Protein AF-0000000074541868 (afdb_homodimer)

Nearest PDB structures (foldseek):
  2xt2-assembly1_B  TM=9.060E-01  e=1.546E-14  Xanthomonas albilineans
  2xty-assembly1_A  TM=6.630E-01  e=5.929E-11  Klebsiella pneumoniae
  2xtx-assembly1_B  TM=6.542E-01  e=9.405E-11  Klebsiella pneumoniae
  5dqa-assembly3_C-2  TM=5.686E-01  e=1.423E-09  synthetic construct
  5di5-assembly1_A-2  TM=4.073E-01  e=4.625E-09  synthetic construct

Organism: Cytophaga hutchinsonii (strain ATCC 33406 / DSM 1761 / CIP 103989 / NBRC 15051 / NCIMB 9469 / D465) (NCBI:txid269798)

Solvent-accessible surface area (backbone atoms only — not comparable to full-atom values): 16444 Å² total; per-residue (Å²): 128,83,74,78,64,50,76,44,71,48,80,39,54,62,35,69,52,74,72,42,78,44,65,36,31,33,36,42,59,21,32,28,37,49,12,36,41,41,48,20,33,36,34,49,25,36,36,35,50,21,32,37,28,51,24,41,32,51,54,11,33,41,29,54,26,37,36,35,46,26,39,30,36,48,25,47,53,49,53,30,41,69,77,63,30,23,44,37,39,31,52,25,35,32,35,44,15,29,37,39,62,33,66,34,49,72,14,36,41,33,46,26,40,30,35,43,19,32,32,34,48,12,36,37,48,54,29,44,56,37,46,27,37,24,37,72,28,39,58,41,57,18,34,33,28,52,26,51,45,61,60,38,37,63,55,57,44,49,60,89,44,30,42,44,43,51,14,30,37,36,56,90,52,48,63,38,49,42,61,89,49,49,51,40,74,90,127,84,74,78,64,49,76,44,71,48,81,39,53,63,36,71,53,74,69,41,80,44,63,36,31,32,37,41,59,22,33,28,37,48,11,36,41,42,48,21,34,36,35,50,25,35,37,35,49,23,31,37,29,49,24,41,31,49,54,12,33,41,28,54,27,36,36,35,47,26,40,30,35,48,25,48,52,48,52,29,41,68,79,63,30,23,44,38,38,30,52,25,36,32,35,44,16,30,37,40,61,32,64,34,49,72,16,34,38,34,46,26,40,28,35,41,20,31,33,34,47,13,36,37,48,54,29,44,57,38,45,26,38,25,40,71,29,40,59,39,56,18,34,34,28,52,27,50,43,62,58,39,38,62,54,56,43,49,61,89,45,31,42,42,43,50,15,30,36,36,54,90,51,48,62,38,48,44,62,88,48,49,52,40,74,89

pLDDT: mean 96.72, std 7.36, range [37.44, 98.94]

InterPro domains:
  IPR001646 Pentapeptide repeat [PF13599] (41-80)
  IPR001646 Pentapeptide repeat [PF13599] (91-152)
  IPR052949 Peptide antibiotic immunity-related [PTHR42999] (12-184)

Sequence (372 aa):
MKTKLTSVTKDYSGLRLEEAEYENMLFLNCDFTNARLNGVDLIDCTFEQCNLSNATLDAASLKNCTFIECKMLGLSFSQTRDFGFEIHVTHSNLSFASFDKKKLYKSTFTECNMEGVNFTQADLSKSKLQACNLLDALFSDTNLSGVDFRTNTNFLIHPEANTIKKARFQSQDLHRLLMGYNIIVDMKTKLTSVTKDYSGLRLEEAEYENMLFLNCDFTNARLNGVDLIDCTFEQCNLSNATLDAASLKNCTFIECKMLGLSFSQTRDFGFEIHVTHSNLSFASFDKKKLYKSTFTECNMEGVNFTQADLSKSKLQACNLLDALFSDTNLSGVDFRTNTNFLIHPEANTIKKARFQSQDLHRLLMGYNIIVD

Radius of gyration: 31.18 Å; Cα contacts (8 Å, |Δi|>4): 1219; chains: 2; bounding box: 29×101×64 Å

Structure (mmCIF, N/CA/C/O backbone):
data_AF-0000000074541868-model_v1
#
loop_
_entity.id
_entity.type
_entity.pdbx_description
1 polymer 'Pentapeptide repeat-containing protein'
#
loop_
_atom_site.group_PDB
_atom_site.id
_atom_site.type_symbol
_atom_site.label_atom_id
_atom_site.label_alt_id
_atom_site.label_comp_id
_atom_site.label_asym_id
_atom_site.label_entity_id
_atom_site.label_seq_id
_atom_site.pdbx_PDB_ins_code
_atom_site.Cartn_x
_atom_site.Cartn_y
_atom_site.Cartn_z
_atom_site.occupancy
_atom_site.B_iso_or_equiv
_atom_site.auth_seq_id
_atom_site.auth_comp_id
_atom_site.auth_asym_id
_atom_site.auth_atom_id
_atom_site.pdbx_PDB_model_num
ATOM 1 N N . MET A 1 1 ? 7.949 -50.031 -1.756 1 37.44 1 MET A N 1
ATOM 2 C CA . MET A 1 1 ? 7.879 -50.75 -3.033 1 37.44 1 MET A CA 1
ATOM 3 C C . MET A 1 1 ? 7.953 -49.75 -4.199 1 37.44 1 MET A C 1
ATOM 5 O O . MET A 1 1 ? 7.184 -48.781 -4.254 1 37.44 1 MET A O 1
ATOM 9 N N . LYS A 1 2 ? 9.07 -49.531 -4.715 1 45.62 2 LYS A N 1
ATOM 10 C CA . LYS A 1 2 ? 9.461 -48.562 -5.727 1 45.62 2 LYS A CA 1
ATOM 11 C C . LYS A 1 2 ? 8.508 -48.594 -6.918 1 45.62 2 LYS A C 1
ATOM 13 O O . LYS A 1 2 ? 8.406 -49.594 -7.609 1 45.62 2 LYS A O 1
ATOM 18 N N . THR A 1 3 ? 7.18 -48.125 -6.832 1 54.47 3 THR A N 1
ATOM 19 C CA . THR A 1 3 ? 6.18 -48.281 -7.875 1 54.47 3 THR A CA 1
ATOM 20 C C . THR A 1 3 ? 6.797 -48.094 -9.258 1 54.47 3 THR A C 1
ATOM 22 O O . THR A 1 3 ? 7.574 -47.156 -9.461 1 54.47 3 THR A O 1
ATOM 25 N N . LYS A 1 4 ? 6.906 -49.188 -10.023 1 61.84 4 LYS A N 1
ATOM 26 C CA . LYS A 1 4 ? 7.512 -49.281 -11.352 1 61.84 4 LYS A CA 1
ATOM 27 C C . LYS A 1 4 ? 7.055 -48.094 -12.234 1 61.84 4 LYS A C 1
ATOM 29 O O . LYS A 1 4 ? 5.859 -47.938 -12.461 1 61.84 4 LYS A O 1
ATOM 34 N N . LEU A 1 5 ? 7.82 -46.969 -12.305 1 75.38 5 LEU A N 1
ATOM 35 C CA . LEU A 1 5 ? 7.613 -45.812 -13.18 1 75.38 5 LEU A CA 1
ATOM 36 C C . LEU A 1 5 ? 7.773 -46.219 -14.641 1 75.38 5 LEU A C 1
ATOM 38 O O . LEU A 1 5 ? 8.758 -46.844 -15.016 1 75.38 5 LEU A O 1
ATOM 42 N N . THR A 1 6 ? 6.648 -46.406 -15.414 1 89.56 6 THR A N 1
ATOM 43 C CA . THR A 1 6 ? 6.703 -46.594 -16.859 1 89.56 6 THR A CA 1
ATOM 44 C C . THR A 1 6 ? 7.09 -45.281 -17.547 1 89.56 6 THR A C 1
ATOM 46 O O . THR A 1 6 ? 6.484 -44.25 -17.312 1 89.56 6 THR A O 1
ATOM 49 N N . SER A 1 7 ? 8.258 -45.375 -18.344 1 93.62 7 SER A N 1
ATOM 50 C CA . SER A 1 7 ? 8.727 -44.219 -19.078 1 93.62 7 SER A CA 1
ATOM 51 C C . SER A 1 7 ? 8.258 -44.219 -20.531 1 93.62 7 SER A C 1
ATOM 53 O O . SER A 1 7 ? 8.211 -45.281 -21.156 1 93.62 7 SER A O 1
ATOM 55 N N . VAL A 1 8 ? 7.816 -43.094 -20.984 1 94.5 8 VAL A N 1
ATOM 56 C CA . VAL A 1 8 ? 7.348 -42.938 -22.359 1 94.5 8 VAL A CA 1
ATOM 57 C C . VAL A 1 8 ? 8.07 -41.781 -23.031 1 94.5 8 VAL A C 1
ATOM 59 O O . VAL A 1 8 ? 8.242 -40.719 -22.438 1 94.5 8 VAL A O 1
ATOM 62 N N . THR A 1 9 ? 8.672 -41.938 -24.188 1 95.94 9 THR A N 1
ATOM 63 C CA . THR A 1 9 ? 9.172 -40.906 -25.078 1 95.94 9 THR A CA 1
ATOM 64 C C . THR A 1 9 ? 8.453 -40.969 -26.422 1 95.94 9 THR A C 1
ATOM 66 O O . THR A 1 9 ? 8.617 -41.938 -27.188 1 95.94 9 THR A O 1
ATOM 69 N N . LYS A 1 10 ? 7.629 -40.031 -26.562 1 95.5 10 LYS A N 1
ATOM 70 C CA . LYS A 1 10 ? 6.789 -40.062 -27.766 1 95.5 10 LYS A CA 1
ATOM 71 C C . LYS A 1 10 ? 6.336 -38.656 -28.172 1 95.5 10 LYS A C 1
ATOM 73 O O . LYS A 1 10 ? 6.305 -37.75 -27.344 1 95.5 10 LYS A O 1
ATOM 78 N N . ASP A 1 11 ? 6.07 -38.469 -29.516 1 97.75 11 ASP A N 1
ATOM 79 C CA . ASP A 1 11 ? 5.453 -37.25 -30.031 1 97.75 11 ASP A CA 1
ATOM 80 C C . ASP A 1 11 ? 3.93 -37.375 -30.031 1 97.75 11 ASP A C 1
ATOM 82 O O . ASP A 1 11 ? 3.355 -38.125 -30.828 1 97.75 11 ASP A O 1
ATOM 86 N N . TYR A 1 12 ? 3.318 -36.594 -29.188 1 97.31 12 TYR A N 1
ATOM 87 C CA . TYR A 1 12 ? 1.862 -36.562 -29.094 1 97.31 12 TYR A CA 1
ATOM 88 C C . TYR A 1 12 ? 1.282 -35.312 -29.734 1 97.31 12 TYR A C 1
ATOM 90 O O . TYR A 1 12 ? 0.095 -35.031 -29.578 1 97.31 12 TYR A O 1
ATOM 98 N N . SER A 1 13 ? 2.102 -34.562 -30.438 1 97.5 13 SER A N 1
ATOM 99 C CA . SER A 1 13 ? 1.692 -33.281 -30.953 1 97.5 13 SER A CA 1
ATOM 100 C C . SER A 1 13 ? 0.443 -33.375 -31.812 1 97.5 13 SER A C 1
ATOM 102 O O . SER A 1 13 ? 0.389 -34.219 -32.719 1 97.5 13 SER A O 1
ATOM 104 N N . GLY A 1 14 ? -0.513 -32.656 -31.406 1 97.12 14 GLY A N 1
ATOM 105 C CA . GLY A 1 14 ? -1.737 -32.562 -32.188 1 97.12 14 GLY A CA 1
ATOM 106 C C . GLY A 1 14 ? -2.643 -33.781 -32 1 97.12 14 GLY A C 1
ATOM 107 O O . GLY A 1 14 ? -3.736 -33.844 -32.562 1 97.12 14 GLY A O 1
ATOM 108 N N . LEU A 1 15 ? -2.271 -34.719 -31.156 1 97.25 15 LEU A N 1
ATOM 109 C CA . LEU A 1 15 ? -3.043 -35.938 -30.969 1 97.25 15 LEU A CA 1
ATOM 110 C C . LEU A 1 15 ? -3.998 -35.812 -29.781 1 97.25 15 LEU A C 1
ATOM 112 O O . LEU A 1 15 ? -3.857 -34.906 -28.969 1 97.25 15 LEU A O 1
ATOM 116 N N . ARG A 1 16 ? -4.945 -36.656 -29.828 1 97.19 16 ARG A N 1
ATOM 117 C CA . ARG A 1 16 ? -5.816 -36.812 -28.656 1 97.19 16 ARG A CA 1
ATOM 118 C C . ARG A 1 16 ? -5.418 -38.031 -27.844 1 97.19 16 ARG A C 1
ATOM 120 O O . ARG A 1 16 ? -5.383 -39.156 -28.344 1 97.19 16 ARG A O 1
ATOM 127 N N . LEU A 1 17 ? -5.082 -37.75 -26.641 1 95.81 17 LEU A N 1
ATOM 128 C CA . LEU A 1 17 ? -4.789 -38.875 -25.766 1 95.81 17 LEU A CA 1
ATOM 129 C C . LEU A 1 17 ? -6.074 -39.594 -25.344 1 95.81 17 LEU A C 1
ATOM 131 O O . LEU A 1 17 ? -7.098 -38.938 -25.109 1 95.81 17 LEU A O 1
ATOM 135 N N . GLU A 1 18 ? -5.98 -40.844 -25.25 1 94.38 18 GLU A N 1
ATOM 136 C CA . GLU A 1 18 ? -7.125 -41.625 -24.766 1 94.38 18 GLU A CA 1
ATOM 137 C C . GLU A 1 18 ? -7.523 -41.188 -23.359 1 94.38 18 GLU A C 1
ATOM 139 O O . GLU A 1 18 ? -6.66 -41 -22.5 1 94.38 18 GLU A O 1
ATOM 144 N N . GLU A 1 19 ? -8.891 -40.938 -23.25 1 96.25 19 GLU A N 1
ATOM 145 C CA . GLU A 1 19 ? -9.391 -40.656 -21.906 1 96.25 19 GLU A CA 1
ATOM 146 C C . GLU A 1 19 ? -9.227 -41.875 -20.984 1 96.25 19 GLU A C 1
ATOM 148 O O . GLU A 1 19 ? -10.031 -42.812 -21.031 1 96.25 19 GLU A O 1
ATOM 153 N N . ALA A 1 20 ? -8.211 -41.844 -20.312 1 95.88 20 ALA A N 1
ATOM 154 C CA . ALA A 1 20 ? -7.859 -42.938 -19.406 1 95.88 20 ALA A CA 1
ATOM 155 C C . ALA A 1 20 ? -7.055 -42.406 -18.203 1 95.88 20 ALA A C 1
ATOM 157 O O . ALA A 1 20 ? -6.809 -41.219 -18.094 1 95.88 20 ALA A O 1
ATOM 158 N N . GLU A 1 21 ? -6.883 -43.312 -17.297 1 97.31 21 GLU A N 1
ATOM 159 C CA . GLU A 1 21 ? -6.008 -43 -16.172 1 97.31 21 GLU A CA 1
ATOM 160 C C . GLU A 1 21 ? -4.551 -43.312 -16.5 1 97.31 21 GLU A C 1
ATOM 162 O O . GLU A 1 21 ? -4.246 -44.406 -17 1 97.31 21 GLU A O 1
ATOM 167 N N . TYR A 1 22 ? -3.754 -42.406 -16.328 1 95.81 22 TYR A N 1
ATOM 168 C CA . TYR A 1 22 ? -2.307 -42.562 -16.406 1 95.81 22 TYR A CA 1
ATOM 169 C C . TYR A 1 22 ? -1.664 -42.375 -15.039 1 95.81 22 TYR A C 1
ATOM 171 O O . TYR A 1 22 ? -1.737 -41.281 -14.461 1 95.81 22 TYR A O 1
ATOM 179 N N . GLU A 1 23 ? -1.149 -43.438 -14.531 1 96.81 23 GLU A N 1
ATOM 180 C CA . GLU A 1 23 ? -0.631 -43.406 -13.172 1 96.81 23 GLU A CA 1
ATOM 181 C C . GLU A 1 23 ? 0.827 -43.875 -13.125 1 96.81 23 GLU A C 1
ATOM 183 O O . GLU A 1 23 ? 1.2 -44.844 -13.773 1 96.81 23 GLU A O 1
ATOM 188 N N . ASN A 1 24 ? 1.624 -43.094 -12.414 1 97.12 24 ASN A N 1
ATOM 189 C CA . ASN A 1 24 ? 3.021 -43.438 -12.188 1 97.12 24 ASN A CA 1
ATOM 190 C C . ASN A 1 24 ? 3.783 -43.594 -13.508 1 97.12 24 ASN A C 1
ATOM 192 O O . ASN A 1 24 ? 4.473 -44.562 -13.727 1 97.12 24 ASN A O 1
ATOM 196 N N . MET A 1 25 ? 3.605 -42.594 -14.273 1 96.19 25 MET A N 1
ATOM 197 C CA . MET A 1 25 ? 4.277 -42.562 -15.57 1 96.19 25 MET A CA 1
ATOM 198 C C . MET A 1 25 ? 5.289 -41.438 -15.648 1 96.19 25 MET A C 1
ATOM 200 O O . MET A 1 25 ? 5.098 -40.375 -15.031 1 96.19 25 MET A O 1
ATOM 204 N N . LEU A 1 26 ? 6.348 -41.656 -16.328 1 98.19 26 LEU A N 1
ATOM 205 C CA . LEU A 1 26 ? 7.32 -40.656 -16.703 1 98.19 26 LEU A CA 1
ATOM 206 C C . LEU A 1 26 ? 7.246 -40.344 -18.203 1 98.19 26 LEU A C 1
ATOM 208 O O . LEU A 1 26 ? 7.547 -41.219 -19.031 1 98.19 26 LEU A O 1
ATOM 212 N N . PHE A 1 27 ? 6.789 -39.188 -18.547 1 98.19 27 PHE A N 1
ATOM 213 C CA . PHE A 1 27 ? 6.883 -38.688 -19.922 1 98.19 27 PHE A CA 1
ATOM 214 C C . PHE A 1 27 ? 8.18 -37.906 -20.125 1 98.19 27 PHE A C 1
ATOM 216 O O . PHE A 1 27 ? 8.375 -36.844 -19.547 1 98.19 27 PHE A O 1
ATOM 223 N N . LEU A 1 28 ? 9.078 -38.5 -20.891 1 98.25 28 LEU A N 1
ATOM 224 C CA . LEU A 1 28 ? 10.406 -37.906 -21.094 1 98.25 28 LEU A CA 1
ATOM 225 C C . LEU A 1 28 ? 10.578 -37.438 -22.547 1 98.25 28 LEU A C 1
ATOM 227 O O . LEU A 1 28 ? 10.453 -38.219 -23.469 1 98.25 28 LEU A O 1
ATOM 231 N N . ASN A 1 29 ? 10.828 -36.125 -22.672 1 98.31 29 ASN A N 1
ATOM 232 C CA . ASN A 1 29 ? 11.078 -35.562 -24 1 98.31 29 ASN A CA 1
ATOM 233 C C . ASN A 1 29 ? 9.898 -35.812 -24.938 1 98.31 29 ASN A C 1
ATOM 235 O O . ASN A 1 29 ? 10.086 -36.156 -26.109 1 98.31 29 ASN A O 1
ATOM 239 N N . CYS A 1 30 ? 8.742 -35.688 -24.359 1 98.5 30 CYS A N 1
ATOM 240 C CA . CYS A 1 30 ? 7.535 -35.844 -25.172 1 98.5 30 CYS A CA 1
ATOM 241 C C . CYS A 1 30 ? 7.055 -34.5 -25.688 1 98.5 30 CYS A C 1
ATOM 243 O O . CYS A 1 30 ? 7.23 -33.469 -25.016 1 98.5 30 CYS A O 1
ATOM 245 N N . ASP A 1 31 ? 6.512 -34.469 -26.859 1 98.69 31 ASP A N 1
ATOM 246 C CA . ASP A 1 31 ? 5.887 -33.281 -27.422 1 98.69 31 ASP A CA 1
ATOM 247 C C . ASP A 1 31 ? 4.363 -33.375 -27.359 1 98.69 31 ASP A C 1
ATOM 249 O O . ASP A 1 31 ? 3.76 -34.219 -28.031 1 98.69 31 ASP A O 1
ATOM 253 N N . PHE A 1 32 ? 3.766 -32.531 -26.562 1 98.5 32 PHE A N 1
ATOM 254 C CA . PHE A 1 32 ? 2.314 -32.469 -26.438 1 98.5 32 PHE A CA 1
ATOM 255 C C . PHE A 1 32 ? 1.77 -31.188 -27.047 1 98.5 32 PHE A C 1
ATOM 257 O O . PHE A 1 32 ? 0.673 -30.75 -26.703 1 98.5 32 PHE A O 1
ATOM 264 N N . THR A 1 33 ? 2.555 -30.516 -27.969 1 98.19 33 THR A N 1
ATOM 265 C CA . THR A 1 33 ? 2.104 -29.266 -28.562 1 98.19 33 THR A CA 1
ATOM 266 C C . THR A 1 33 ? 0.735 -29.438 -29.219 1 98.19 33 THR A C 1
ATOM 268 O O . THR A 1 33 ? 0.538 -30.344 -30.031 1 98.19 33 THR A O 1
ATOM 271 N N . ASN A 1 34 ? -0.251 -28.672 -28.797 1 98.12 34 ASN A N 1
ATOM 272 C CA . ASN A 1 34 ? -1.609 -28.672 -29.328 1 98.12 34 ASN A CA 1
ATOM 273 C C . ASN A 1 34 ? -2.283 -30.031 -29.141 1 98.12 34 ASN A C 1
ATOM 275 O O . ASN A 1 34 ? -3.215 -30.375 -29.875 1 98.12 34 ASN A O 1
ATOM 279 N N . ALA A 1 35 ? -1.753 -30.859 -28.234 1 98.38 35 ALA A N 1
ATOM 280 C CA . ALA A 1 35 ? -2.393 -32.125 -27.938 1 98.38 35 ALA A CA 1
ATOM 281 C C . ALA A 1 35 ? -3.672 -31.938 -27.125 1 98.38 35 ALA A C 1
ATOM 283 O O . ALA A 1 35 ? -3.859 -30.891 -26.5 1 98.38 35 ALA A O 1
ATOM 284 N N . ARG A 1 36 ? -4.57 -32.875 -27.219 1 98.44 36 ARG A N 1
ATOM 285 C CA . ARG A 1 36 ? -5.809 -32.875 -26.453 1 98.44 36 ARG A CA 1
ATOM 286 C C . ARG A 1 36 ? -5.758 -33.875 -25.312 1 98.44 36 ARG A C 1
ATOM 288 O O . ARG A 1 36 ? -5.883 -35.094 -25.531 1 98.44 36 ARG A O 1
ATOM 295 N N . LEU A 1 37 ? -5.602 -33.344 -24.141 1 98.19 37 LEU A N 1
ATOM 296 C CA . LEU A 1 37 ? -5.531 -34.156 -22.953 1 98.19 37 LEU A CA 1
ATOM 297 C C . LEU A 1 37 ? -6.824 -34.094 -22.141 1 98.19 37 LEU A C 1
ATOM 299 O O . LEU A 1 37 ? -6.828 -34.312 -20.938 1 98.19 37 LEU A O 1
ATOM 303 N N . ASN A 1 38 ? -7.902 -33.719 -22.844 1 97.69 38 ASN A N 1
ATOM 304 C CA . ASN A 1 38 ? -9.195 -33.531 -22.188 1 97.69 38 ASN A CA 1
ATOM 305 C C . ASN A 1 38 ? -9.68 -34.812 -21.531 1 97.69 38 ASN A C 1
ATOM 307 O O . ASN A 1 38 ? -9.633 -35.875 -22.141 1 97.69 38 ASN A O 1
ATOM 311 N N . GLY A 1 39 ? -10.016 -34.688 -20.266 1 97.56 39 GLY A N 1
ATOM 312 C CA . GLY A 1 39 ? -10.664 -35.812 -19.578 1 97.56 39 GLY A CA 1
ATOM 313 C C . GLY A 1 39 ? -9.68 -36.844 -19.078 1 97.56 39 GLY A C 1
ATOM 314 O O . GLY A 1 39 ? -10.086 -37.812 -18.453 1 97.56 39 GLY A O 1
ATOM 315 N N . VAL A 1 40 ? -8.43 -36.688 -19.297 1 97.88 40 VAL A N 1
ATOM 316 C CA . VAL A 1 40 ? -7.434 -37.656 -18.844 1 97.88 40 VAL A CA 1
ATOM 317 C C . VAL A 1 40 ? -7.207 -37.531 -17.344 1 97.88 40 VAL A C 1
ATOM 319 O O . VAL A 1 40 ? -7.312 -36.406 -16.797 1 97.88 40 VAL A O 1
ATOM 322 N N . ASP A 1 41 ? -6.941 -38.625 -16.703 1 98.5 41 ASP A N 1
ATOM 323 C CA . ASP A 1 41 ? -6.57 -38.625 -15.297 1 98.5 41 ASP A CA 1
ATOM 324 C C . ASP A 1 41 ? -5.078 -38.875 -15.117 1 98.5 41 ASP A C 1
ATOM 326 O O . ASP A 1 41 ? -4.613 -40 -15.344 1 98.5 41 ASP A O 1
ATOM 330 N N . LEU A 1 42 ? -4.43 -37.906 -14.703 1 98.19 42 LEU A N 1
ATOM 331 C CA . LEU A 1 42 ? -2.998 -38 -14.453 1 98.19 42 LEU A CA 1
ATOM 332 C C . LEU A 1 42 ? -2.713 -38.094 -12.953 1 98.19 42 LEU A C 1
ATOM 334 O O . LEU A 1 42 ? -3.008 -37.156 -12.211 1 98.19 42 LEU A O 1
ATOM 338 N N . ILE A 1 43 ? -2.172 -39.25 -12.5 1 98.12 43 ILE A N 1
ATOM 339 C CA . ILE A 1 43 ? -1.906 -39.438 -11.078 1 98.12 43 ILE A CA 1
ATOM 340 C C . ILE A 1 43 ? -0.442 -39.812 -10.883 1 98.12 43 ILE A C 1
ATOM 342 O O . ILE A 1 43 ? 0.029 -40.812 -11.445 1 98.12 43 ILE A O 1
ATOM 346 N N . ASP A 1 44 ? 0.317 -39 -10.133 1 98 44 ASP A N 1
ATOM 347 C CA . ASP A 1 44 ? 1.713 -39.281 -9.82 1 98 44 ASP A CA 1
ATOM 348 C C . ASP A 1 44 ? 2.547 -39.406 -11.094 1 98 44 ASP A C 1
ATOM 350 O O . ASP A 1 44 ? 3.357 -40.344 -11.227 1 98 44 ASP A O 1
ATOM 354 N N . CYS A 1 45 ? 2.268 -38.531 -12 1 98.19 45 CYS A N 1
ATOM 355 C CA . CYS A 1 45 ? 3.006 -38.531 -13.258 1 98.19 45 CYS A CA 1
ATOM 356 C C . CYS A 1 45 ? 4.09 -37.469 -13.266 1 98.19 45 CYS A C 1
ATOM 358 O O . CYS A 1 45 ? 3.965 -36.438 -12.586 1 98.19 45 CYS A O 1
ATOM 360 N N . THR A 1 46 ? 5.172 -37.719 -13.992 1 98.62 46 THR A N 1
ATOM 361 C CA . THR A 1 46 ? 6.254 -36.75 -14.195 1 98.62 46 THR A CA 1
ATOM 362 C C . THR A 1 46 ? 6.441 -36.438 -15.68 1 98.62 46 THR A C 1
ATOM 364 O O . THR A 1 46 ? 6.473 -37.344 -16.5 1 98.62 46 THR A O 1
ATOM 367 N N . PHE A 1 47 ? 6.465 -35.188 -15.984 1 98.69 47 PHE A N 1
ATOM 368 C CA . PHE A 1 47 ? 6.828 -34.688 -17.312 1 98.69 47 PHE A CA 1
ATOM 369 C C . PHE A 1 47 ? 8.195 -34.031 -17.281 1 98.69 47 PHE A C 1
ATOM 371 O O . PHE A 1 47 ? 8.414 -33.094 -16.516 1 98.69 47 PHE A O 1
ATOM 378 N N . GLU A 1 48 ? 9.141 -34.562 -18 1 98.75 48 GLU A N 1
ATOM 379 C CA . GLU A 1 48 ? 10.492 -34 -18.031 1 98.75 48 GLU A CA 1
ATOM 380 C C . GLU A 1 48 ? 10.914 -33.656 -19.453 1 98.75 48 GLU A C 1
ATOM 382 O O . GLU A 1 48 ? 10.859 -34.5 -20.344 1 98.75 48 GLU A O 1
ATOM 387 N N . GLN A 1 49 ? 11.305 -32.406 -19.641 1 98.69 49 GLN A N 1
ATOM 388 C CA . GLN A 1 49 ? 11.75 -31.922 -20.938 1 98.69 49 GLN A CA 1
ATOM 389 C C . GLN A 1 49 ? 10.68 -32.156 -22 1 98.69 49 GLN A C 1
ATOM 391 O O . GLN A 1 49 ? 10.977 -32.656 -23.094 1 98.69 49 GLN A O 1
ATOM 396 N N . CYS A 1 50 ? 9.461 -31.812 -21.594 1 98.81 50 CYS A N 1
ATOM 397 C CA . CYS A 1 50 ? 8.328 -31.953 -22.5 1 98.81 50 CYS A CA 1
ATOM 398 C C . CYS A 1 50 ? 7.836 -30.594 -22.984 1 98.81 50 CYS A C 1
ATOM 400 O O . CYS A 1 50 ? 8.148 -29.578 -22.375 1 98.81 50 CYS A O 1
ATOM 402 N N . ASN A 1 51 ? 7.18 -30.594 -24.109 1 98.81 51 ASN A N 1
ATOM 403 C CA . ASN A 1 51 ? 6.469 -29.422 -24.609 1 98.81 51 ASN A CA 1
ATOM 404 C C . ASN A 1 51 ? 4.957 -29.625 -24.562 1 98.81 51 ASN A C 1
ATOM 406 O O . ASN A 1 51 ? 4.41 -30.438 -25.297 1 98.81 51 ASN A O 1
ATOM 410 N N . LEU A 1 52 ? 4.332 -28.922 -23.672 1 98.69 52 LEU A N 1
ATOM 411 C CA . LEU A 1 52 ? 2.883 -29.031 -23.531 1 98.69 52 LEU A CA 1
ATOM 412 C C . LEU A 1 52 ? 2.191 -27.75 -24.031 1 98.69 52 LEU A C 1
ATOM 414 O O . LEU A 1 52 ? 1.039 -27.5 -23.672 1 98.69 52 LEU A O 1
ATOM 418 N N . SER A 1 53 ? 2.879 -26.922 -24.828 1 98 53 SER A N 1
ATOM 419 C CA . SER A 1 53 ? 2.348 -25.641 -25.234 1 98 53 SER A CA 1
ATOM 420 C C . SER A 1 53 ? 1.031 -25.797 -26 1 98 53 SER A C 1
ATOM 422 O O . SER A 1 53 ? 0.927 -26.625 -26.906 1 98 53 SER A O 1
ATOM 424 N N . ASN A 1 54 ? 0.034 -25.062 -25.562 1 96.69 54 ASN A N 1
ATOM 425 C CA . ASN A 1 54 ? -1.278 -24.953 -26.188 1 96.69 54 ASN A CA 1
ATOM 426 C C . ASN A 1 54 ? -2.027 -26.281 -26.156 1 96.69 54 ASN A C 1
ATOM 428 O O . ASN A 1 54 ? -2.93 -26.5 -26.969 1 96.69 54 ASN A O 1
ATOM 432 N N . ALA A 1 55 ? -1.629 -27.219 -25.328 1 98.38 55 ALA A N 1
ATOM 433 C CA . ALA A 1 55 ? -2.447 -28.406 -25.094 1 98.38 55 ALA A CA 1
ATOM 434 C C . ALA A 1 55 ? -3.744 -28.031 -24.375 1 98.38 55 ALA A C 1
ATOM 436 O O . ALA A 1 55 ? -3.857 -26.953 -23.797 1 98.38 55 ALA A O 1
ATOM 437 N N . THR A 1 56 ? -4.77 -28.875 -24.516 1 98.31 56 THR A N 1
ATOM 438 C CA . THR A 1 56 ? -6.02 -28.641 -23.812 1 98.31 56 THR A CA 1
ATOM 439 C C . THR A 1 56 ? -6.176 -29.625 -22.656 1 98.31 56 THR A C 1
ATOM 441 O O . THR A 1 56 ? -5.82 -30.797 -22.766 1 98.31 56 THR A O 1
ATOM 444 N N . LEU A 1 57 ? -6.641 -29.094 -21.531 1 98.38 57 LEU A N 1
ATOM 445 C CA . LEU A 1 57 ? -6.699 -29.875 -20.312 1 98.38 57 LEU A CA 1
ATOM 446 C C . LEU A 1 57 ? -8.117 -29.906 -19.734 1 98.38 57 LEU A C 1
ATOM 448 O O . LEU A 1 57 ? -8.32 -30.25 -18.578 1 98.38 57 LEU A O 1
ATOM 452 N N . ASP A 1 58 ? -9.148 -29.562 -20.531 1 97.62 58 ASP A N 1
ATOM 453 C CA . ASP A 1 58 ? -10.516 -29.5 -20.016 1 97.62 58 ASP A CA 1
ATOM 454 C C . ASP A 1 58 ? -10.93 -30.828 -19.406 1 97.62 58 ASP A C 1
ATOM 456 O O . ASP A 1 58 ? -10.758 -31.891 -20.016 1 97.62 58 ASP A O 1
ATOM 460 N N . ALA A 1 59 ? -11.375 -30.766 -18.125 1 97.88 59 ALA A N 1
ATOM 461 C CA . ALA A 1 59 ? -11.906 -31.891 -17.375 1 97.88 59 ALA A CA 1
ATOM 462 C C . ALA A 1 59 ? -10.812 -32.906 -17.047 1 97.88 59 ALA A C 1
ATOM 464 O O . ALA A 1 59 ? -11.094 -34.031 -16.641 1 97.88 59 ALA A O 1
ATOM 465 N N . ALA A 1 60 ? -9.625 -32.562 -17.266 1 98.56 60 ALA A N 1
ATOM 466 C CA . ALA A 1 60 ? -8.523 -33.438 -16.844 1 98.56 60 ALA A CA 1
ATOM 467 C C . ALA A 1 60 ? -8.289 -33.344 -15.344 1 98.56 60 ALA A C 1
ATOM 469 O O . ALA A 1 60 ? -8.688 -32.344 -14.711 1 98.56 60 ALA A O 1
ATOM 470 N N . SER A 1 61 ? -7.777 -34.406 -14.82 1 98.56 61 SER A N 1
ATOM 471 C CA . SER A 1 61 ? -7.363 -34.406 -13.422 1 98.56 61 SER A CA 1
ATOM 472 C C . SER A 1 61 ? -5.848 -34.531 -13.297 1 98.56 61 SER A C 1
ATOM 474 O O . SER A 1 61 ? -5.234 -35.406 -13.898 1 98.56 61 SER A O 1
ATOM 476 N N . LEU A 1 62 ? -5.312 -33.656 -12.562 1 98.69 62 LEU A N 1
ATOM 477 C CA . LEU A 1 62 ? -3.885 -33.688 -12.273 1 98.69 62 LEU A CA 1
ATOM 478 C C . LEU A 1 62 ? -3.643 -33.812 -10.773 1 98.69 62 LEU A C 1
ATOM 480 O O . LEU A 1 62 ? -3.826 -32.875 -10.016 1 98.69 62 LEU A O 1
ATOM 484 N N . LYS A 1 63 ? -3.27 -34.969 -10.359 1 98.62 63 LYS A N 1
ATOM 485 C CA . LYS A 1 63 ? -3.016 -35.281 -8.953 1 98.62 63 LYS A CA 1
ATOM 486 C C . LYS A 1 63 ? -1.547 -35.594 -8.719 1 98.62 63 LYS A C 1
ATOM 488 O O . LYS A 1 63 ? -1.076 -36.656 -9.133 1 98.62 63 LYS A O 1
ATOM 493 N N . ASN A 1 64 ? -0.839 -34.719 -8.062 1 98.38 64 ASN A N 1
ATOM 494 C CA . ASN A 1 64 ? 0.583 -34.875 -7.777 1 98.38 64 ASN A CA 1
ATOM 495 C C . ASN A 1 64 ? 1.39 -35.094 -9.055 1 98.38 64 ASN A C 1
ATOM 497 O O . ASN A 1 64 ? 2.129 -36.062 -9.18 1 98.38 64 ASN A O 1
ATOM 501 N N . CYS A 1 65 ? 1.271 -34.156 -9.922 1 98.75 65 CYS A N 1
ATOM 502 C CA . CYS A 1 65 ? 2.01 -34.188 -11.18 1 98.75 65 CYS A CA 1
ATOM 503 C C . CYS A 1 65 ? 3.211 -33.25 -11.141 1 98.75 65 CYS A C 1
ATOM 505 O O . CYS A 1 65 ? 3.119 -32.125 -10.633 1 98.75 65 CYS A O 1
ATOM 507 N N . THR A 1 66 ? 4.344 -33.75 -11.641 1 98.88 66 THR A N 1
ATOM 508 C CA . THR A 1 66 ? 5.582 -32.969 -11.633 1 98.88 66 THR A CA 1
ATOM 509 C C . THR A 1 66 ? 5.988 -32.594 -13.055 1 98.88 66 THR A C 1
ATOM 511 O O . THR A 1 66 ? 5.941 -33.438 -13.969 1 98.88 66 THR A O 1
ATOM 514 N N . PHE A 1 67 ? 6.336 -31.359 -13.25 1 98.88 67 PHE A N 1
ATOM 515 C CA . PHE A 1 67 ? 6.84 -30.844 -14.516 1 98.88 67 PHE A CA 1
ATOM 516 C C . PHE A 1 67 ? 8.242 -30.266 -14.352 1 98.88 67 PHE A C 1
ATOM 518 O O . PHE A 1 67 ? 8.453 -29.359 -13.539 1 98.88 67 PHE A O 1
ATOM 525 N N . ILE A 1 68 ? 9.211 -30.781 -15.078 1 98.94 68 ILE A N 1
ATOM 526 C CA . ILE A 1 68 ? 10.602 -30.344 -14.992 1 98.94 68 ILE A CA 1
ATOM 527 C C . ILE A 1 68 ? 11.109 -29.953 -16.375 1 98.94 68 ILE A C 1
ATOM 529 O O . ILE A 1 68 ? 11.07 -30.766 -17.312 1 98.94 68 ILE A O 1
ATOM 533 N N . GLU A 1 69 ? 11.602 -28.703 -16.484 1 98.88 69 GLU A N 1
ATOM 534 C CA . GLU A 1 69 ? 12.148 -28.234 -17.766 1 98.88 69 GLU A CA 1
ATOM 535 C C . GLU A 1 69 ? 11.148 -28.422 -18.891 1 98.88 69 GLU A C 1
ATOM 537 O O . GLU A 1 69 ? 11.484 -28.969 -19.938 1 98.88 69 GLU A O 1
ATOM 542 N N . CYS A 1 70 ? 9.961 -27.984 -18.672 1 98.94 70 CYS A N 1
ATOM 543 C CA . CYS A 1 70 ? 8.898 -28.109 -19.672 1 98.94 70 CYS A CA 1
ATOM 544 C C . CYS A 1 70 ? 8.531 -26.75 -20.25 1 98.94 70 CYS A C 1
ATOM 546 O O . CYS A 1 70 ? 8.75 -25.719 -19.625 1 98.94 70 CYS A O 1
ATOM 548 N N . LYS A 1 71 ? 8.062 -26.781 -21.516 1 98.88 71 LYS A N 1
ATOM 549 C CA . LYS A 1 71 ? 7.367 -25.641 -22.125 1 98.88 71 LYS A CA 1
ATOM 550 C C . LYS A 1 71 ? 5.855 -25.781 -21.984 1 98.88 71 LYS A C 1
ATOM 552 O O . LYS A 1 71 ? 5.27 -26.766 -22.453 1 98.88 71 LYS A O 1
ATOM 557 N N . MET A 1 72 ? 5.277 -24.875 -21.359 1 98.69 72 MET A N 1
ATOM 558 C CA . MET A 1 72 ? 3.854 -24.938 -21.031 1 98.69 72 MET A CA 1
ATOM 559 C C . MET A 1 72 ? 3.15 -23.641 -21.391 1 98.69 72 MET A C 1
ATOM 561 O O . MET A 1 72 ? 2.307 -23.156 -20.641 1 98.69 72 MET A O 1
ATOM 565 N N . LEU A 1 73 ? 3.549 -23.078 -22.547 1 98.56 73 LEU A N 1
ATOM 566 C CA . LEU A 1 73 ? 3.035 -21.781 -23 1 98.56 73 LEU A CA 1
ATOM 567 C C . LEU A 1 73 ? 1.534 -21.859 -23.266 1 98.56 73 LEU A C 1
ATOM 569 O O . LEU A 1 73 ? 1.064 -22.766 -23.953 1 98.56 73 LEU A O 1
ATOM 573 N N . GLY A 1 74 ? 0.817 -20.922 -22.672 1 98.06 74 GLY A N 1
ATOM 574 C CA . GLY A 1 74 ? -0.595 -20.781 -22.984 1 98.06 74 GLY A CA 1
ATOM 575 C C . GLY A 1 74 ? -1.45 -21.906 -22.438 1 98.06 74 GLY A C 1
ATOM 576 O O . GLY A 1 74 ? -2.617 -22.047 -22.812 1 98.06 74 GLY A O 1
ATOM 577 N N . LEU A 1 75 ? -0.936 -22.672 -21.594 1 97.94 75 LEU A N 1
ATOM 578 C CA . LEU A 1 75 ? -1.667 -23.812 -21.031 1 97.94 75 LEU A CA 1
ATOM 579 C C . LEU A 1 75 ? -2.699 -23.328 -20.016 1 97.94 75 LEU A C 1
ATOM 581 O O . LEU A 1 75 ? -2.377 -22.562 -19.109 1 97.94 75 LEU A O 1
ATOM 585 N N . SER A 1 76 ? -3.973 -23.75 -20.188 1 98.38 76 SER A N 1
ATOM 586 C CA . SER A 1 76 ? -5.012 -23.344 -19.234 1 98.38 76 SER A CA 1
ATOM 587 C C . SER A 1 76 ? -5.355 -24.484 -18.281 1 98.38 76 SER A C 1
ATOM 589 O O . SER A 1 76 ? -5.773 -25.562 -18.719 1 98.38 76 SER A O 1
ATOM 591 N N . PHE A 1 77 ? -5.211 -24.203 -16.984 1 98.31 77 PHE A N 1
ATOM 592 C CA . PHE A 1 77 ? -5.562 -25.188 -15.969 1 98.31 77 PHE A CA 1
ATOM 593 C C . PHE A 1 77 ? -6.934 -24.875 -15.375 1 98.31 77 PHE A C 1
ATOM 595 O O . PHE A 1 77 ? -7.406 -25.594 -14.492 1 98.31 77 PHE A O 1
ATOM 602 N N . SER A 1 78 ? -7.559 -23.859 -15.875 1 96.88 78 SER A N 1
ATOM 603 C CA . SER A 1 78 ? -8.758 -23.297 -15.258 1 96.88 78 SER A CA 1
ATOM 604 C C . SER A 1 78 ? -9.906 -24.297 -15.281 1 96.88 78 SER A C 1
ATOM 606 O O . SER A 1 78 ? -10.727 -24.328 -14.359 1 96.88 78 SER A O 1
ATOM 608 N N . GLN A 1 79 ? -9.93 -25.141 -16.266 1 96.44 79 GLN A N 1
ATOM 609 C CA . GLN A 1 79 ? -11.062 -26.062 -16.406 1 96.44 79 GLN A CA 1
ATOM 610 C C . GLN A 1 79 ? -10.672 -27.484 -16.016 1 96.44 79 GLN A C 1
ATOM 612 O O . GLN A 1 79 ? -11.406 -28.438 -16.297 1 96.44 79 GLN A O 1
ATOM 617 N N . THR A 1 80 ? -9.547 -27.656 -15.414 1 98.44 80 THR A N 1
ATOM 618 C CA . THR A 1 80 ? -9.203 -28.953 -14.844 1 98.44 80 THR A CA 1
ATOM 619 C C . THR A 1 80 ? -10.039 -29.234 -13.594 1 98.44 80 THR A C 1
ATOM 621 O O . THR A 1 80 ? -10.602 -28.312 -12.992 1 98.44 80 THR A O 1
ATOM 624 N N . ARG A 1 81 ? -10.109 -30.484 -13.266 1 97.81 81 ARG A N 1
ATOM 625 C CA . ARG A 1 81 ? -10.844 -30.859 -12.062 1 97.81 81 ARG A CA 1
ATOM 626 C C . ARG A 1 81 ? -10.141 -30.328 -10.812 1 97.81 81 ARG A C 1
ATOM 628 O O . ARG A 1 81 ? -8.914 -30.375 -10.719 1 97.81 81 ARG A O 1
ATOM 635 N N . ASP A 1 82 ? -10.953 -29.984 -9.867 1 96.5 82 ASP A N 1
ATOM 636 C CA . ASP A 1 82 ? -10.406 -29.359 -8.672 1 96.5 82 ASP A CA 1
ATOM 637 C C . ASP A 1 82 ? -9.922 -30.406 -7.672 1 96.5 82 ASP A C 1
ATOM 639 O O . ASP A 1 82 ? -8.906 -30.203 -6.996 1 96.5 82 ASP A O 1
ATOM 643 N N . PHE A 1 83 ? -10.664 -31.406 -7.699 1 96.19 83 PHE A N 1
ATOM 644 C CA . PHE A 1 83 ? -10.383 -32.406 -6.664 1 96.19 83 PHE A CA 1
ATOM 645 C C . PHE A 1 83 ? -8.992 -33 -6.848 1 96.19 83 PHE A C 1
ATOM 647 O O . PHE A 1 83 ? -8.695 -33.594 -7.883 1 96.19 83 PHE A O 1
ATOM 654 N N . GLY A 1 84 ? -8.211 -32.781 -5.863 1 97.06 84 GLY A N 1
ATOM 655 C CA . GLY A 1 84 ? -6.898 -33.406 -5.805 1 97.06 84 GLY A CA 1
ATOM 656 C C . GLY A 1 84 ? -5.867 -32.688 -6.656 1 97.06 84 GLY A C 1
ATOM 657 O O . GLY A 1 84 ? -4.734 -33.156 -6.793 1 97.06 84 GLY A O 1
ATOM 658 N N . PHE A 1 85 ? -6.285 -31.656 -7.188 1 98.5 85 PHE A N 1
ATOM 659 C CA . PHE A 1 85 ? -5.363 -30.938 -8.047 1 98.5 85 PHE A CA 1
ATOM 660 C C . PHE A 1 85 ? -4.094 -30.562 -7.293 1 98.5 85 PHE A C 1
ATOM 662 O O . PHE A 1 85 ? -4.152 -29.906 -6.254 1 98.5 85 PHE A O 1
ATOM 669 N N . GLU A 1 86 ? -2.951 -30.953 -7.746 1 98.69 86 GLU A N 1
ATOM 670 C CA . GLU A 1 86 ? -1.631 -30.703 -7.176 1 98.69 86 GLU A CA 1
ATOM 671 C C . GLU A 1 86 ? -0.535 -30.875 -8.227 1 98.69 86 GLU A C 1
ATOM 673 O O . GLU A 1 86 ? -0.366 -31.953 -8.789 1 98.69 86 GLU A O 1
ATOM 678 N N . ILE A 1 87 ? 0.175 -29.75 -8.453 1 98.81 87 ILE A N 1
ATOM 679 C CA . ILE A 1 87 ? 1.244 -29.844 -9.438 1 98.81 87 ILE A CA 1
ATOM 680 C C . ILE A 1 87 ? 2.523 -29.219 -8.875 1 98.81 87 ILE A C 1
ATOM 682 O O . ILE A 1 87 ? 2.467 -28.344 -8.016 1 98.81 87 ILE A O 1
ATOM 686 N N . HIS A 1 88 ? 3.686 -29.703 -9.375 1 98.94 88 HIS A N 1
ATOM 687 C CA . HIS A 1 88 ? 5.02 -29.219 -9.031 1 98.94 88 HIS A CA 1
ATOM 688 C C . HIS A 1 88 ? 5.82 -28.891 -10.289 1 98.94 88 HIS A C 1
ATOM 690 O O . HIS A 1 88 ? 6.172 -29.797 -11.055 1 98.94 88 HIS A O 1
ATOM 696 N N . VAL A 1 89 ? 6.105 -27.625 -10.43 1 98.94 89 VAL A N 1
ATOM 697 C CA . VAL A 1 89 ? 6.723 -27.188 -11.68 1 98.94 89 VAL A CA 1
ATOM 698 C C . VAL A 1 89 ? 8.086 -26.562 -11.391 1 98.94 89 VAL A C 1
ATOM 700 O O . VAL A 1 89 ? 8.203 -25.703 -10.516 1 98.94 89 VAL A O 1
ATOM 703 N N . THR A 1 90 ? 9.102 -27.031 -12.086 1 98.88 90 THR A N 1
ATOM 704 C CA . THR A 1 90 ? 10.445 -26.516 -11.875 1 98.88 90 THR A CA 1
ATOM 705 C C . THR A 1 90 ? 11.117 -26.203 -13.211 1 98.88 90 THR A C 1
ATOM 707 O O . THR A 1 90 ? 10.984 -26.969 -14.172 1 98.88 90 THR A O 1
ATOM 710 N N . HIS A 1 91 ? 11.844 -25.125 -13.234 1 98.88 91 HIS A N 1
ATOM 711 C CA . HIS A 1 91 ? 12.672 -24.766 -14.383 1 98.88 91 HIS A CA 1
ATOM 712 C C . HIS A 1 91 ? 11.883 -24.859 -15.688 1 98.88 91 HIS A C 1
ATOM 714 O O . HIS A 1 91 ? 12.352 -25.453 -16.656 1 98.88 91 HIS A O 1
ATOM 720 N N . SER A 1 92 ? 10.734 -24.234 -15.656 1 98.94 92 SER A N 1
ATOM 721 C CA . SER A 1 92 ? 9.836 -24.406 -16.797 1 98.94 92 SER A CA 1
ATOM 722 C C . SER A 1 92 ? 9.258 -23.062 -17.234 1 98.94 92 SER A C 1
ATOM 724 O O . SER A 1 92 ? 9.398 -22.062 -16.531 1 98.94 92 SER A O 1
ATOM 726 N N . ASN A 1 93 ? 8.734 -23.016 -18.453 1 98.94 93 ASN A N 1
ATOM 727 C CA . ASN A 1 93 ? 8.133 -21.812 -19.016 1 98.94 93 ASN A CA 1
ATOM 728 C C . ASN A 1 93 ? 6.609 -21.922 -19.062 1 98.94 93 ASN A C 1
ATOM 730 O O . ASN A 1 93 ? 6.059 -22.688 -19.844 1 98.94 93 ASN A O 1
ATOM 734 N N . LEU A 1 94 ? 5.934 -21.125 -18.234 1 98.81 94 LEU A N 1
ATOM 735 C CA . LEU A 1 94 ? 4.477 -21.125 -18.141 1 98.81 94 LEU A CA 1
ATOM 736 C C . LEU A 1 94 ? 3.904 -19.812 -18.688 1 98.81 94 LEU A C 1
ATOM 738 O O . LEU A 1 94 ? 2.801 -19.422 -18.297 1 98.81 94 LEU A O 1
ATOM 742 N N . SER A 1 95 ? 4.625 -19.156 -19.562 1 98.88 95 SER A N 1
ATOM 743 C CA . SER A 1 95 ? 4.145 -17.875 -20.047 1 98.88 95 SER A CA 1
ATOM 744 C C . SER A 1 95 ? 2.729 -17.984 -20.609 1 98.88 95 SER A C 1
ATOM 746 O O . SER A 1 95 ? 2.428 -18.906 -21.375 1 98.88 95 SER A O 1
ATOM 748 N N . PHE A 1 96 ? 1.857 -17.109 -20.078 1 98.69 96 PHE A N 1
ATOM 749 C CA . PHE A 1 96 ? 0.491 -16.938 -20.562 1 98.69 96 PHE A CA 1
ATOM 750 C C . PHE A 1 96 ? -0.375 -18.125 -20.172 1 98.69 96 PHE A C 1
ATOM 752 O O . PHE A 1 96 ? -1.458 -18.328 -20.734 1 98.69 96 PHE A O 1
ATOM 759 N N . ALA A 1 97 ? 0.069 -18.938 -19.266 1 98.75 97 ALA A N 1
ATOM 760 C CA . ALA A 1 97 ? -0.784 -19.984 -18.703 1 98.75 97 ALA A CA 1
ATOM 761 C C . ALA A 1 97 ? -1.888 -19.375 -17.828 1 98.75 97 ALA A C 1
ATOM 763 O O . ALA A 1 97 ? -1.837 -18.188 -17.5 1 98.75 97 ALA A O 1
ATOM 764 N N . SER A 1 98 ? -2.932 -20.203 -17.562 1 98.81 98 SER A N 1
ATOM 765 C CA . SER A 1 98 ? -4.043 -19.688 -16.766 1 98.81 98 SER A CA 1
ATOM 766 C C . SER A 1 98 ? -4.371 -20.625 -15.609 1 98.81 98 SER A C 1
ATOM 768 O O . SER A 1 98 ? -4.555 -21.828 -15.812 1 98.81 98 SER A O 1
ATOM 770 N N . PHE A 1 99 ? -4.418 -20.031 -14.422 1 98.75 99 PHE A N 1
ATOM 771 C CA . PHE A 1 99 ? -4.859 -20.703 -13.211 1 98.75 99 PHE A CA 1
ATOM 772 C C . PHE A 1 99 ? -6.109 -20.047 -12.641 1 98.75 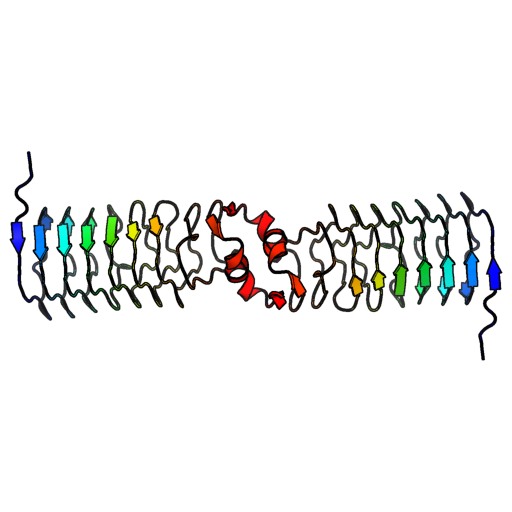99 PHE A C 1
ATOM 774 O O . PHE A 1 99 ? -6.355 -20.109 -11.438 1 98.75 99 PHE A O 1
ATOM 781 N N . ASP A 1 100 ? -6.902 -19.469 -13.539 1 98.62 100 ASP A N 1
ATOM 782 C CA . ASP A 1 100 ? -8.102 -18.734 -13.141 1 98.62 100 ASP A CA 1
ATOM 783 C C . ASP A 1 100 ? -9.008 -19.594 -12.266 1 98.62 100 ASP A C 1
ATOM 785 O O . ASP A 1 100 ? -9.336 -20.719 -12.625 1 98.62 100 ASP A O 1
ATOM 789 N N . LYS A 1 101 ? -9.32 -19.094 -10.984 1 98.12 101 LYS A N 1
ATOM 790 C CA . LYS A 1 101 ? -10.25 -19.688 -10.031 1 98.12 101 LYS A CA 1
ATOM 791 C C . LYS A 1 101 ? -9.719 -21.016 -9.492 1 98.12 101 LYS A C 1
ATOM 793 O O . LYS A 1 101 ? -10.461 -21.797 -8.891 1 98.12 101 LYS A O 1
ATOM 798 N N . LYS A 1 102 ? -8.477 -21.281 -9.609 1 98.31 102 LYS A N 1
ATOM 799 C CA . LYS A 1 102 ? -7.914 -22.562 -9.203 1 98.31 102 LYS A CA 1
ATOM 800 C C . LYS A 1 102 ? -7.414 -22.516 -7.762 1 98.31 102 LYS A C 1
ATOM 802 O O . LYS A 1 102 ? -6.836 -21.516 -7.336 1 98.31 102 LYS A O 1
ATOM 807 N N . LYS A 1 103 ? -7.602 -23.625 -7.09 1 98.06 103 LYS A N 1
ATOM 808 C CA . LYS A 1 103 ? -6.949 -23.844 -5.801 1 98.06 103 LYS A CA 1
ATOM 809 C C . LYS A 1 103 ? -5.609 -24.547 -5.973 1 98.06 103 LYS A C 1
ATOM 811 O O . LYS A 1 103 ? -5.555 -25.688 -6.422 1 98.06 103 LYS A O 1
ATOM 816 N N . LEU A 1 104 ? -4.605 -23.891 -5.59 1 98.25 104 LEU A N 1
ATOM 817 C CA . LEU A 1 104 ? -3.266 -24.406 -5.859 1 98.25 104 LEU A CA 1
ATOM 818 C C . LEU A 1 104 ? -2.619 -24.938 -4.586 1 98.25 104 LEU A C 1
ATOM 820 O O . LEU A 1 104 ? -1.398 -24.875 -4.43 1 98.25 104 LEU A O 1
ATOM 824 N N . TYR A 1 105 ? -3.43 -25.5 -3.748 1 96.31 105 TYR A N 1
ATOM 825 C CA . TYR A 1 105 ? -2.961 -26.062 -2.48 1 96.31 105 TYR A CA 1
ATOM 826 C C . TYR A 1 105 ? -1.833 -27.062 -2.705 1 96.31 105 TYR A C 1
ATOM 828 O O . TYR A 1 105 ? -1.941 -27.938 -3.555 1 96.31 105 TYR A O 1
ATOM 836 N N . LYS A 1 106 ? -0.726 -26.844 -2.061 1 97.06 106 LYS A N 1
ATOM 837 C CA . LYS A 1 106 ? 0.416 -27.75 -2.035 1 97.06 106 LYS A CA 1
ATOM 838 C C . LYS A 1 106 ? 1.181 -27.719 -3.355 1 97.06 106 LYS A C 1
ATOM 840 O O . LYS A 1 106 ? 2.207 -28.375 -3.504 1 97.06 106 LYS A O 1
ATOM 845 N N . SER A 1 107 ? 0.698 -27.016 -4.277 1 98.75 107 SER A N 1
ATOM 846 C CA . SER A 1 107 ? 1.416 -26.891 -5.543 1 98.75 107 SER A CA 1
ATOM 847 C C . SER A 1 107 ? 2.637 -25.984 -5.395 1 98.75 107 SER A C 1
ATOM 849 O O . SER A 1 107 ? 2.668 -25.109 -4.527 1 98.75 107 SER A O 1
ATOM 851 N N . THR A 1 108 ? 3.662 -26.297 -6.223 1 98.88 108 THR A N 1
ATOM 852 C CA . THR A 1 108 ? 4.902 -25.531 -6.121 1 98.88 108 THR A CA 1
ATOM 853 C C . THR A 1 108 ? 5.383 -25.094 -7.504 1 98.88 108 THR A C 1
ATOM 855 O O . THR A 1 108 ? 5.254 -25.844 -8.477 1 98.88 108 THR A O 1
ATOM 858 N N . PHE A 1 109 ? 5.855 -23.906 -7.598 1 98.94 109 PHE A N 1
ATOM 859 C CA . PHE A 1 109 ? 6.484 -23.344 -8.781 1 98.94 109 PHE A CA 1
ATOM 860 C C . PHE A 1 109 ? 7.871 -22.797 -8.445 1 98.94 109 PHE A C 1
ATOM 862 O O . PHE A 1 109 ? 8.008 -21.906 -7.613 1 98.94 109 PHE A O 1
ATOM 869 N N . THR A 1 110 ? 8.93 -23.375 -9.047 1 98.88 110 THR A N 1
ATOM 870 C CA . THR A 1 110 ? 10.297 -22.984 -8.734 1 98.88 110 THR A CA 1
ATOM 871 C C . THR A 1 110 ? 11.078 -22.688 -10.008 1 98.88 110 THR A C 1
ATOM 873 O O . THR A 1 110 ? 11.117 -23.516 -10.93 1 98.88 110 THR A O 1
ATOM 876 N N . GLU A 1 111 ? 11.68 -21.516 -10.078 1 98.88 111 GLU A N 1
ATOM 877 C CA . GLU A 1 111 ? 12.508 -21.125 -11.219 1 98.88 111 GLU A CA 1
ATOM 878 C C . GLU A 1 111 ? 11.727 -21.25 -12.531 1 98.88 111 GLU A C 1
ATOM 880 O O . GLU A 1 111 ? 12.203 -21.875 -13.484 1 98.88 111 GLU A O 1
ATOM 885 N N . CYS A 1 112 ? 10.562 -20.641 -12.508 1 98.94 112 CYS A N 1
ATOM 886 C CA . CYS A 1 112 ? 9.695 -20.688 -13.68 1 98.94 112 CYS A CA 1
ATOM 887 C C . CYS A 1 112 ? 9.539 -19.297 -14.289 1 98.94 112 CYS A C 1
ATOM 889 O O . CYS A 1 112 ? 9.641 -18.297 -13.586 1 98.94 112 CYS A O 1
ATOM 891 N N . ASN A 1 113 ? 9.422 -19.266 -15.586 1 98.94 113 ASN A N 1
ATOM 892 C CA . ASN A 1 113 ? 8.93 -18.062 -16.25 1 98.94 113 ASN A CA 1
ATOM 893 C C . ASN A 1 113 ? 7.406 -18.031 -16.297 1 98.94 113 ASN A C 1
ATOM 895 O O . ASN A 1 113 ? 6.781 -18.828 -16.984 1 98.94 113 ASN A O 1
ATOM 899 N N . MET A 1 114 ? 6.828 -17.125 -15.594 1 98.88 114 MET A N 1
ATOM 900 C CA . MET A 1 114 ? 5.375 -17.031 -15.484 1 98.88 114 MET A CA 1
ATOM 901 C C . MET A 1 114 ? 4.879 -15.688 -16 1 98.88 114 MET A C 1
ATOM 903 O O . MET A 1 114 ? 3.971 -15.094 -15.422 1 98.88 114 MET A O 1
ATOM 907 N N . GLU A 1 115 ? 5.508 -15.227 -17.031 1 98.88 115 GLU A N 1
ATOM 908 C CA . GLU A 1 115 ? 5.082 -13.984 -17.656 1 98.88 115 GLU A CA 1
ATOM 909 C C . GLU A 1 115 ? 3.641 -14.078 -18.156 1 98.88 115 GLU A C 1
ATOM 911 O O . GLU A 1 115 ? 3.291 -15.008 -18.891 1 98.88 115 GLU A O 1
ATOM 916 N N . GLY A 1 116 ? 2.852 -13.148 -17.734 1 98.81 116 GLY A N 1
ATOM 917 C CA . GLY A 1 116 ? 1.496 -13.055 -18.25 1 98.81 116 GLY A CA 1
ATOM 918 C C . GLY A 1 116 ? 0.575 -14.133 -17.703 1 98.81 116 GLY A C 1
ATOM 919 O O . GLY A 1 116 ? -0.524 -14.336 -18.234 1 98.81 116 GLY A O 1
ATOM 920 N N . VAL A 1 117 ? 0.928 -14.82 -16.719 1 98.88 117 VAL A N 1
ATOM 921 C CA . VAL A 1 117 ? 0.081 -15.867 -16.156 1 98.88 117 VAL A CA 1
ATOM 922 C C . VAL A 1 117 ? -1.15 -15.242 -15.5 1 98.88 117 VAL A C 1
ATOM 924 O O . VAL A 1 117 ? -1.066 -14.164 -14.906 1 98.88 117 VAL A O 1
ATOM 927 N N . ASN A 1 118 ? -2.266 -15.93 -15.625 1 98.94 118 ASN A N 1
ATOM 928 C CA . ASN A 1 118 ? -3.52 -15.477 -15.039 1 98.94 118 ASN A CA 1
ATOM 929 C C . ASN A 1 118 ? -3.822 -16.203 -13.727 1 98.94 118 ASN A C 1
ATOM 931 O O . ASN A 1 118 ? -4.164 -17.391 -13.734 1 98.94 118 ASN A O 1
ATOM 935 N N . PHE A 1 119 ? -3.736 -15.461 -12.586 1 98.88 119 PHE A N 1
ATOM 936 C CA . PHE A 1 119 ? -4.062 -16.016 -11.273 1 98.88 119 PHE A CA 1
ATOM 937 C C . PHE A 1 119 ? -5.367 -15.438 -10.75 1 98.88 119 PHE A C 1
ATOM 939 O O . PHE A 1 119 ? -5.645 -15.5 -9.547 1 98.88 119 PHE A O 1
ATOM 946 N N . THR A 1 120 ? -6.207 -14.906 -11.641 1 98.81 120 THR A N 1
ATOM 947 C CA . THR A 1 120 ? -7.453 -14.281 -11.203 1 98.81 120 THR A CA 1
ATOM 948 C C . THR A 1 120 ? -8.297 -15.273 -10.398 1 98.81 120 THR A C 1
ATOM 950 O O . THR A 1 120 ? -8.477 -16.422 -10.812 1 98.81 120 THR A O 1
ATOM 953 N N . GLN A 1 121 ? -8.75 -14.844 -9.164 1 98.81 121 GLN A N 1
ATOM 954 C CA . GLN A 1 121 ? -9.617 -15.594 -8.258 1 98.81 121 GLN A CA 1
ATOM 955 C C . GLN A 1 121 ? -8.984 -16.922 -7.848 1 98.81 121 GLN A C 1
ATOM 957 O O . GLN A 1 121 ? -9.664 -17.812 -7.363 1 98.81 121 GLN A O 1
ATOM 962 N N . ALA A 1 122 ? -7.691 -17.094 -8.023 1 98.81 122 ALA A N 1
ATOM 963 C CA . ALA A 1 122 ? -6.996 -18.312 -7.598 1 98.81 122 ALA A CA 1
ATOM 964 C C . ALA A 1 122 ? -6.637 -18.25 -6.117 1 98.81 122 ALA A C 1
ATOM 966 O O . ALA A 1 122 ? -6.637 -17.172 -5.516 1 98.81 122 ALA A O 1
ATOM 967 N N . ASP A 1 123 ? -6.41 -19.406 -5.504 1 98.81 123 ASP A N 1
ATOM 968 C CA . ASP A 1 123 ? -5.957 -19.516 -4.121 1 98.81 123 ASP A CA 1
ATOM 969 C C . ASP A 1 123 ? -4.539 -20.078 -4.055 1 98.81 123 ASP A C 1
ATOM 971 O O . ASP A 1 123 ? -4.324 -21.266 -4.289 1 98.81 123 ASP A O 1
ATOM 975 N N . LEU A 1 124 ? -3.611 -19.219 -3.721 1 98.69 124 LEU A N 1
ATOM 976 C CA . LEU A 1 124 ? -2.213 -19.625 -3.629 1 98.69 124 LEU A CA 1
ATOM 977 C C . LEU A 1 124 ? -1.772 -19.734 -2.172 1 98.69 124 LEU A C 1
ATOM 979 O O . LEU A 1 124 ? -0.595 -19.953 -1.892 1 98.69 124 LEU A O 1
ATOM 983 N N . SER A 1 125 ? -2.578 -19.516 -1.072 1 97.69 125 SER A N 1
ATOM 984 C CA . SER A 1 125 ? -2.244 -19.422 0.345 1 97.69 125 SER A CA 1
ATOM 985 C C . SER A 1 125 ? -1.48 -20.656 0.818 1 97.69 125 SER A C 1
ATOM 987 O O . SER A 1 125 ? -0.734 -20.594 1.797 1 97.69 125 SER A O 1
ATOM 989 N N . LYS A 1 126 ? -1.382 -21.734 0.261 1 96.25 126 LYS A N 1
ATOM 990 C CA . LYS A 1 126 ? -0.67 -22.938 0.663 1 96.25 126 LYS A CA 1
ATOM 991 C C . LYS A 1 126 ? 0.2 -23.469 -0.473 1 96.25 126 LYS A C 1
ATOM 993 O O . LYS A 1 126 ? 0.542 -24.656 -0.5 1 96.25 126 LYS A O 1
ATOM 998 N N . SER A 1 127 ? 0.514 -22.578 -1.323 1 98.44 127 SER A N 1
ATOM 999 C CA . SER A 1 127 ? 1.408 -22.938 -2.422 1 98.44 127 SER A CA 1
ATOM 1000 C C . SER A 1 127 ? 2.805 -22.359 -2.199 1 98.44 127 SER A C 1
ATOM 1002 O O . SER A 1 127 ? 3.057 -21.703 -1.193 1 98.44 127 SER A O 1
ATOM 1004 N N . LYS A 1 128 ? 3.725 -22.75 -3.01 1 98.62 128 LYS A N 1
ATOM 1005 C CA . LYS A 1 128 ? 5.082 -22.219 -2.984 1 98.62 128 LYS A CA 1
ATOM 1006 C C . LYS A 1 128 ? 5.461 -21.609 -4.336 1 98.62 128 LYS A C 1
ATOM 1008 O O . LYS A 1 128 ? 5.348 -22.281 -5.371 1 98.62 128 LYS A O 1
ATOM 1013 N N . LEU A 1 129 ? 5.777 -20.391 -4.324 1 98.5 129 LEU A N 1
ATOM 1014 C CA . LEU A 1 129 ? 6.301 -19.656 -5.465 1 98.5 129 LEU A CA 1
ATOM 1015 C C . LEU A 1 129 ? 7.711 -19.156 -5.184 1 98.5 129 LEU A C 1
ATOM 1017 O O . LEU A 1 129 ? 7.918 -18.359 -4.266 1 98.5 129 LEU A O 1
ATOM 1021 N N . GLN A 1 130 ? 8.688 -19.641 -5.906 1 98.62 130 GLN A N 1
ATOM 1022 C CA . GLN A 1 130 ? 10.078 -19.297 -5.613 1 98.62 130 GLN A CA 1
ATOM 1023 C C . GLN A 1 130 ? 10.859 -19.016 -6.895 1 98.62 130 GLN A C 1
ATOM 1025 O O . GLN A 1 130 ? 10.883 -19.844 -7.809 1 98.62 130 GLN A O 1
ATOM 1030 N N . ALA A 1 131 ? 11.508 -17.844 -6.945 1 98.75 131 ALA A N 1
ATOM 1031 C CA . ALA A 1 131 ? 12.406 -17.469 -8.039 1 98.75 131 ALA A CA 1
ATOM 1032 C C . ALA A 1 131 ? 11.688 -17.516 -9.383 1 98.75 131 ALA A C 1
ATOM 1034 O O . ALA A 1 131 ? 12.195 -18.094 -10.344 1 98.75 131 ALA A O 1
ATOM 1035 N N . CYS A 1 132 ? 10.492 -16.984 -9.398 1 98.88 132 CYS A N 1
ATOM 1036 C CA . CYS A 1 132 ? 9.703 -16.938 -10.625 1 98.88 132 CYS A CA 1
ATOM 1037 C C . CYS A 1 132 ? 9.648 -15.531 -11.195 1 98.88 132 CYS A C 1
ATOM 1039 O O . CYS A 1 132 ? 9.719 -14.555 -10.445 1 98.88 132 CYS A O 1
ATOM 1041 N N . ASN A 1 133 ? 9.664 -15.438 -12.531 1 98.94 133 ASN A N 1
ATOM 1042 C CA . ASN A 1 133 ? 9.359 -14.188 -13.219 1 98.94 133 ASN A CA 1
ATOM 1043 C C . ASN A 1 133 ? 7.855 -13.977 -13.344 1 98.94 133 ASN A C 1
ATOM 1045 O O . ASN A 1 133 ? 7.176 -14.727 -14.047 1 98.94 133 ASN A O 1
ATOM 1049 N N . LEU A 1 134 ? 7.328 -12.969 -12.727 1 98.88 134 LEU A N 1
ATOM 1050 C CA . LEU A 1 134 ? 5.887 -12.758 -12.68 1 98.88 134 LEU A CA 1
ATOM 1051 C C . LEU A 1 134 ? 5.492 -11.508 -13.461 1 98.88 134 LEU A C 1
ATOM 1053 O O . LEU A 1 134 ? 4.488 -10.867 -13.141 1 98.88 134 LEU A O 1
ATOM 1057 N N . LEU A 1 135 ? 6.332 -11.188 -14.477 1 98.75 135 LEU A N 1
ATOM 1058 C CA . LEU A 1 135 ? 6.031 -10.031 -15.305 1 98.75 135 LEU A CA 1
ATOM 1059 C C . LEU A 1 135 ? 4.633 -10.133 -15.906 1 98.75 135 LEU A C 1
ATOM 1061 O O . LEU A 1 135 ? 4.281 -11.164 -16.5 1 98.75 135 LEU A O 1
ATOM 1065 N N . ASP A 1 136 ? 3.809 -9.117 -15.672 1 98.5 136 ASP A N 1
ATOM 1066 C CA . ASP A 1 136 ? 2.477 -8.977 -16.25 1 98.5 136 ASP A CA 1
ATOM 1067 C C . ASP A 1 136 ? 1.546 -10.086 -15.766 1 98.5 136 ASP A C 1
ATOM 1069 O O . ASP A 1 136 ? 0.506 -10.336 -16.375 1 98.5 136 ASP A O 1
ATOM 1073 N N . ALA A 1 137 ? 1.937 -10.852 -14.789 1 98.81 137 ALA A N 1
ATOM 1074 C CA . ALA A 1 137 ? 1.003 -11.805 -14.188 1 98.81 137 ALA A CA 1
ATOM 1075 C C . ALA A 1 137 ? -0.221 -11.086 -13.625 1 98.81 137 ALA A C 1
ATOM 1077 O O . ALA A 1 137 ? -0.112 -9.969 -13.109 1 98.81 137 ALA A O 1
ATOM 1078 N N . LEU A 1 138 ? -1.358 -11.719 -13.719 1 98.75 138 LEU A N 1
ATOM 1079 C CA . LEU A 1 138 ? -2.605 -11.109 -13.266 1 98.75 138 LEU A CA 1
ATOM 1080 C C . LEU A 1 138 ? -2.984 -11.609 -11.875 1 98.75 138 LEU A C 1
ATOM 1082 O O . LEU A 1 138 ? -3.275 -12.797 -11.695 1 98.75 138 LEU A O 1
ATOM 1086 N N . PHE A 1 139 ? -2.918 -10.742 -10.914 1 98.69 139 PHE A N 1
ATOM 1087 C CA . PHE A 1 139 ? -3.41 -10.984 -9.562 1 98.69 139 PHE A CA 1
ATOM 1088 C C . PHE A 1 139 ? -4.656 -10.148 -9.281 1 98.69 139 PHE A C 1
ATOM 1090 O O . PHE A 1 139 ? -4.562 -8.938 -9.07 1 98.69 139 PHE A O 1
ATOM 1097 N N . SER A 1 140 ? -5.82 -10.711 -9.32 1 98.56 140 SER A N 1
ATOM 1098 C CA . SER A 1 140 ? -7.105 -10.086 -9.023 1 98.56 140 SER A CA 1
ATOM 1099 C C . SER A 1 140 ? -8.008 -11.023 -8.234 1 98.56 140 SER A C 1
ATOM 1101 O O . SER A 1 140 ? -8.328 -12.125 -8.695 1 98.56 140 SER A O 1
ATOM 1103 N N . ASP A 1 141 ? -8.398 -10.531 -7.043 1 98.69 141 ASP A N 1
ATOM 1104 C CA . ASP A 1 141 ? -9.141 -11.383 -6.125 1 98.69 141 ASP A CA 1
ATOM 1105 C C . ASP A 1 141 ? -8.414 -12.695 -5.879 1 98.69 141 ASP A C 1
ATOM 1107 O O . ASP A 1 141 ? -9.031 -13.766 -5.855 1 98.69 141 ASP A O 1
ATOM 1111 N N . THR A 1 142 ? -7.129 -12.617 -5.809 1 98.81 142 THR A N 1
ATOM 1112 C CA . THR A 1 142 ? -6.277 -13.773 -5.562 1 98.81 142 THR A CA 1
ATOM 1113 C C . THR A 1 142 ? -5.934 -13.883 -4.078 1 98.81 142 THR A C 1
ATOM 1115 O O . THR A 1 142 ? -5.652 -12.883 -3.424 1 98.81 142 THR A O 1
ATOM 1118 N N . ASN A 1 143 ? -6.027 -15.047 -3.525 1 98.88 143 ASN A N 1
ATOM 1119 C CA . ASN A 1 143 ? -5.57 -15.289 -2.16 1 98.88 143 ASN A CA 1
ATOM 1120 C C . ASN A 1 143 ? -4.074 -15.594 -2.115 1 98.88 143 ASN A C 1
ATOM 1122 O O . ASN A 1 143 ? -3.65 -16.688 -2.496 1 98.88 143 ASN A O 1
ATOM 1126 N N . LEU A 1 144 ? -3.34 -14.672 -1.663 1 98.81 144 LEU A N 1
ATOM 1127 C CA . LEU A 1 144 ? -1.886 -14.789 -1.61 1 98.81 144 LEU A CA 1
ATOM 1128 C C . LEU A 1 144 ? -1.398 -14.875 -0.168 1 98.81 144 LEU A C 1
ATOM 1130 O O . LEU A 1 144 ? -0.227 -14.609 0.113 1 98.81 144 LEU A O 1
ATOM 1134 N N . SER A 1 145 ? -2.336 -15.211 0.729 1 98.75 145 SER A N 1
ATOM 1135 C CA . SER A 1 145 ? -1.98 -15.258 2.143 1 98.75 145 SER A CA 1
ATOM 1136 C C . SER A 1 145 ? -0.792 -16.188 2.381 1 98.75 145 SER A C 1
ATOM 1138 O O . SER A 1 145 ? -0.794 -17.328 1.934 1 98.75 145 SER A O 1
ATOM 1140 N N . GLY A 1 146 ? 0.195 -15.648 2.973 1 98.31 146 GLY A N 1
ATOM 1141 C CA . GLY A 1 146 ? 1.324 -16.453 3.418 1 98.31 146 GLY A CA 1
ATOM 1142 C C . GLY A 1 146 ? 2.316 -16.75 2.311 1 98.31 146 GLY A C 1
ATOM 1143 O O . GLY A 1 146 ? 3.34 -17.391 2.545 1 98.31 146 GLY A O 1
ATOM 1144 N N . VAL A 1 147 ? 2.092 -16.312 1.108 1 98.69 147 VAL A N 1
ATOM 1145 C CA . VAL A 1 147 ? 2.977 -16.625 -0.011 1 98.69 147 VAL A CA 1
ATOM 1146 C C . VAL A 1 147 ? 4.27 -15.828 0.12 1 98.69 147 VAL A C 1
ATOM 1148 O O . VAL A 1 147 ? 4.25 -14.656 0.503 1 98.69 147 VAL A O 1
ATOM 1151 N N . ASP A 1 148 ? 5.395 -16.422 -0.117 1 98.75 148 ASP A N 1
ATOM 1152 C CA . ASP A 1 148 ? 6.707 -15.797 -0.076 1 98.75 148 ASP A CA 1
ATOM 1153 C C . ASP A 1 148 ? 7.09 -15.242 -1.445 1 98.75 148 ASP A C 1
ATOM 1155 O O . ASP A 1 148 ? 7.379 -16 -2.371 1 98.75 148 ASP A O 1
ATOM 1159 N N . PHE A 1 149 ? 7.137 -13.867 -1.609 1 98.69 149 PHE A N 1
ATOM 1160 C CA . PHE A 1 149 ? 7.438 -13.234 -2.889 1 98.69 149 PHE A CA 1
ATOM 1161 C C . PHE A 1 149 ? 8.891 -12.773 -2.934 1 98.69 149 PHE A C 1
ATOM 1163 O O . PHE A 1 149 ? 9.328 -12.195 -3.93 1 98.69 149 PHE A O 1
ATOM 1170 N N . ARG A 1 150 ? 9.734 -13.086 -1.933 1 98.38 150 ARG A N 1
ATOM 1171 C CA . ARG A 1 150 ? 11.039 -12.453 -1.745 1 98.38 150 ARG A CA 1
ATOM 1172 C C . ARG A 1 150 ? 11.961 -12.758 -2.916 1 98.38 150 ARG A C 1
ATOM 1174 O O . ARG A 1 150 ? 12.789 -11.922 -3.299 1 98.38 150 ARG A O 1
ATOM 1181 N N . THR A 1 151 ? 11.781 -13.922 -3.506 1 98.5 151 THR A N 1
ATOM 1182 C CA . THR A 1 151 ? 12.703 -14.305 -4.566 1 98.5 151 THR A CA 1
ATOM 1183 C C . THR A 1 151 ? 12.07 -14.102 -5.938 1 98.5 151 THR A C 1
ATOM 1185 O O . THR A 1 151 ? 12.727 -14.305 -6.965 1 98.5 151 THR A O 1
ATOM 1188 N N . ASN A 1 152 ? 10.805 -13.781 -5.988 1 98.62 152 ASN A N 1
ATOM 1189 C CA . ASN A 1 152 ? 10.094 -13.594 -7.254 1 98.62 152 ASN A CA 1
ATOM 1190 C C . ASN A 1 152 ? 10.336 -12.203 -7.828 1 98.62 152 ASN A C 1
ATOM 1192 O O . ASN A 1 152 ? 10.648 -11.266 -7.09 1 98.62 152 ASN A O 1
ATOM 1196 N N . THR A 1 153 ? 10.219 -12.109 -9.094 1 98.31 153 THR A N 1
ATOM 1197 C CA . THR A 1 153 ? 10.5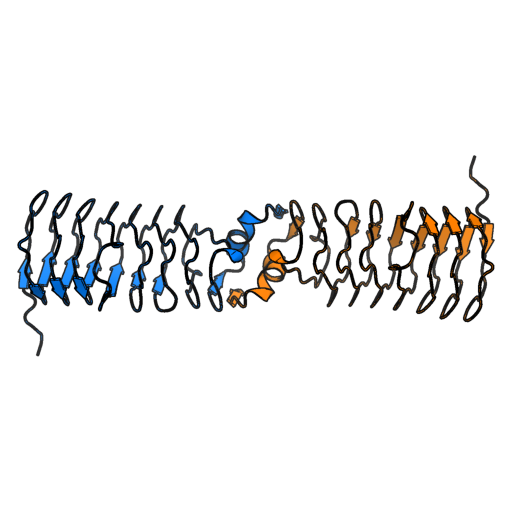55 -10.844 -9.727 1 98.31 153 THR A CA 1
ATOM 1198 C C . THR A 1 153 ? 9.383 -10.336 -10.57 1 98.31 153 THR A C 1
ATOM 1200 O O . THR A 1 153 ? 8.531 -11.117 -10.992 1 98.31 153 THR A O 1
ATOM 1203 N N . ASN A 1 154 ? 9.32 -9.047 -10.719 1 98.12 154 ASN A N 1
ATOM 1204 C CA . ASN A 1 154 ? 8.477 -8.305 -11.656 1 98.12 154 ASN A CA 1
ATOM 1205 C C . ASN A 1 154 ? 7 -8.445 -11.32 1 98.12 154 ASN A C 1
ATOM 1207 O O . ASN A 1 154 ? 6.141 -8.242 -12.18 1 98.12 154 ASN A O 1
ATOM 1211 N N . PHE A 1 155 ? 6.664 -8.836 -10.141 1 98.5 155 PHE A N 1
ATOM 1212 C CA . PHE A 1 155 ? 5.254 -8.922 -9.781 1 98.5 155 PHE A CA 1
ATOM 1213 C C . PHE A 1 155 ? 4.676 -7.527 -9.547 1 98.5 155 PHE A C 1
ATOM 1215 O O . PHE A 1 155 ? 5.41 -6.59 -9.234 1 98.5 155 PHE A O 1
ATOM 1222 N N . LEU A 1 156 ? 3.426 -7.383 -9.82 1 98.25 156 LEU A N 1
ATOM 1223 C CA . LEU A 1 156 ? 2.604 -6.234 -9.461 1 98.25 156 LEU A CA 1
ATOM 1224 C C . LEU A 1 156 ? 1.332 -6.68 -8.742 1 98.25 156 LEU A C 1
ATOM 1226 O O . LEU A 1 156 ? 0.493 -7.367 -9.328 1 98.25 156 LEU A O 1
ATOM 1230 N N . ILE A 1 157 ? 1.232 -6.312 -7.492 1 98.38 157 ILE A N 1
ATOM 1231 C CA . ILE A 1 157 ? 0.103 -6.762 -6.684 1 98.38 157 ILE A CA 1
ATOM 1232 C C . ILE A 1 157 ? -0.588 -5.555 -6.051 1 98.38 157 ILE A C 1
ATOM 1234 O O . ILE A 1 157 ? 0.058 -4.742 -5.387 1 98.38 157 ILE A O 1
ATOM 1238 N N . HIS A 1 158 ? -1.835 -5.441 -6.309 1 97.25 158 HIS A N 1
ATOM 1239 C CA . HIS A 1 158 ? -2.646 -4.449 -5.609 1 97.25 158 HIS A CA 1
ATOM 1240 C C . HIS A 1 158 ? -3.219 -5.02 -4.316 1 97.25 158 HIS A C 1
ATOM 1242 O O . HIS A 1 158 ? -4.09 -5.895 -4.348 1 97.25 158 HIS A O 1
ATOM 1248 N N . PRO A 1 159 ? -2.787 -4.477 -3.182 1 96.69 159 PRO A N 1
ATOM 1249 C CA . PRO A 1 159 ? -3.17 -5.09 -1.906 1 96.69 159 PRO A CA 1
ATOM 1250 C C . PRO A 1 159 ? -4.68 -5.105 -1.689 1 96.69 159 PRO A C 1
ATOM 1252 O O . PRO A 1 159 ? -5.211 -6.035 -1.078 1 96.69 159 PRO A O 1
ATOM 1255 N N . GLU A 1 160 ? -5.395 -4.207 -2.252 1 94.56 160 GLU A N 1
ATOM 1256 C CA . GLU A 1 160 ? -6.836 -4.109 -2.035 1 94.56 160 GLU A CA 1
ATOM 1257 C C . GLU A 1 160 ? -7.59 -5.117 -2.898 1 94.56 160 GLU A C 1
ATOM 1259 O O . GLU A 1 160 ? -8.75 -5.434 -2.619 1 94.56 160 GLU A O 1
ATOM 1264 N N . ALA A 1 161 ? -7.023 -5.523 -3.928 1 97 161 ALA A N 1
ATOM 1265 C CA . ALA A 1 161 ? -7.688 -6.43 -4.859 1 97 161 ALA A CA 1
ATOM 1266 C C . ALA A 1 161 ? -7.277 -7.879 -4.598 1 97 161 ALA A C 1
ATOM 1268 O O . ALA A 1 161 ? -7.672 -8.781 -5.34 1 97 161 ALA A O 1
ATOM 1269 N N . ASN A 1 162 ? -6.445 -8.078 -3.604 1 98.25 162 ASN A N 1
ATOM 1270 C CA . ASN A 1 162 ? -5.93 -9.398 -3.25 1 98.25 162 ASN A CA 1
ATOM 1271 C C . ASN A 1 162 ? -5.812 -9.562 -1.737 1 98.25 162 ASN A C 1
ATOM 1273 O O . ASN A 1 162 ? -5.844 -8.578 -0.995 1 98.25 162 ASN A O 1
ATOM 1277 N N . THR A 1 163 ? -5.836 -10.727 -1.309 1 98.5 163 THR A N 1
ATOM 1278 C CA . THR A 1 163 ? -5.547 -11.031 0.09 1 98.5 163 THR A CA 1
ATOM 1279 C C . THR A 1 163 ? -4.07 -11.359 0.28 1 98.5 163 THR A C 1
ATOM 1281 O O . THR A 1 163 ? -3.58 -12.359 -0.236 1 98.5 163 THR A O 1
ATOM 1284 N N . ILE A 1 164 ? -3.371 -10.523 1.018 1 98.5 164 ILE A N 1
ATOM 1285 C CA . ILE A 1 164 ? -1.922 -10.688 1.056 1 98.5 164 ILE A CA 1
ATOM 1286 C C . ILE A 1 164 ? -1.457 -10.836 2.504 1 98.5 164 ILE A C 1
ATOM 1288 O O . ILE A 1 164 ? -0.285 -10.602 2.811 1 98.5 164 ILE A O 1
ATOM 1292 N N . LYS A 1 165 ? -2.381 -11.195 3.4 1 98.25 165 LYS A N 1
ATOM 1293 C CA . LYS A 1 165 ? -2.031 -11.344 4.809 1 98.25 165 LYS A CA 1
ATOM 1294 C C . LYS A 1 165 ? -0.891 -12.336 4.992 1 98.25 165 LYS A C 1
ATOM 1296 O O . LYS A 1 165 ? -0.932 -13.445 4.445 1 98.25 165 LYS A O 1
ATOM 1301 N N . LYS A 1 166 ? 0.167 -11.945 5.723 1 98.31 166 LYS A N 1
ATOM 1302 C CA . LYS A 1 166 ? 1.324 -12.758 6.082 1 98.31 166 LYS A CA 1
ATOM 1303 C C . LYS A 1 166 ? 2.172 -13.086 4.855 1 98.31 166 LYS A C 1
ATOM 1305 O O . LYS A 1 166 ? 3.092 -13.906 4.93 1 98.31 166 LYS A O 1
ATOM 1310 N N . ALA A 1 167 ? 1.816 -12.578 3.691 1 98.62 167 ALA A N 1
ATOM 1311 C CA . ALA A 1 167 ? 2.725 -12.711 2.555 1 98.62 167 ALA A CA 1
ATOM 1312 C C . ALA A 1 167 ? 4.051 -12.008 2.826 1 98.62 167 ALA A C 1
ATOM 1314 O O . ALA A 1 167 ? 4.105 -11.047 3.6 1 98.62 167 ALA A O 1
ATOM 1315 N N . ARG A 1 168 ? 5.09 -12.461 2.273 1 98.56 168 ARG A N 1
ATOM 1316 C CA . ARG A 1 168 ? 6.43 -11.969 2.562 1 98.56 168 ARG A CA 1
ATOM 1317 C C . ARG A 1 168 ? 7.027 -11.258 1.353 1 98.56 168 ARG A C 1
ATOM 1319 O O . ARG A 1 168 ? 6.945 -11.758 0.23 1 98.56 168 ARG A O 1
ATOM 1326 N N . PHE A 1 169 ? 7.598 -10.062 1.602 1 98.31 169 PHE A N 1
ATOM 1327 C CA . PHE A 1 169 ? 8.203 -9.258 0.541 1 98.31 169 PHE A CA 1
ATOM 1328 C C . PHE A 1 169 ? 9.555 -8.719 0.975 1 98.31 169 PHE A C 1
ATOM 1330 O O . PHE A 1 169 ? 9.812 -8.562 2.17 1 98.31 169 PHE A O 1
ATOM 1337 N N . GLN A 1 170 ? 10.438 -8.484 0.005 1 96.88 170 GLN A N 1
ATOM 1338 C CA . GLN A 1 170 ? 11.633 -7.68 0.252 1 96.88 170 GLN A CA 1
ATOM 1339 C C . GLN A 1 170 ? 11.297 -6.195 0.329 1 96.88 170 GLN A C 1
ATOM 1341 O O . GLN A 1 170 ? 10.453 -5.707 -0.43 1 96.88 170 GLN A O 1
ATOM 1346 N N . SER A 1 171 ? 12.047 -5.52 1.213 1 95.56 171 SER A N 1
ATOM 1347 C CA . SER A 1 171 ? 11.805 -4.09 1.404 1 95.56 171 SER A CA 1
ATOM 1348 C C . SER A 1 171 ? 11.906 -3.332 0.085 1 95.56 171 SER A C 1
ATOM 1350 O O . SER A 1 171 ? 11.102 -2.438 -0.184 1 95.56 171 SER A O 1
ATOM 1352 N N . GLN A 1 172 ? 12.836 -3.705 -0.725 1 94.31 172 GLN A N 1
ATOM 1353 C CA . GLN A 1 172 ? 13.109 -2.977 -1.958 1 94.31 172 GLN A CA 1
ATOM 1354 C C . GLN A 1 172 ? 11.992 -3.174 -2.977 1 94.31 172 GLN A C 1
ATOM 1356 O O . GLN A 1 172 ? 11.922 -2.451 -3.975 1 94.31 172 GLN A O 1
ATOM 1361 N N . ASP A 1 173 ? 11.125 -4.145 -2.736 1 96 173 ASP A N 1
ATOM 1362 C CA . ASP A 1 173 ? 10.094 -4.461 -3.725 1 96 173 ASP A CA 1
ATOM 1363 C C . ASP A 1 173 ? 8.727 -3.947 -3.283 1 96 173 ASP A C 1
ATOM 1365 O O . ASP A 1 173 ? 7.727 -4.164 -3.969 1 96 173 ASP A O 1
ATOM 1369 N N . LEU A 1 174 ? 8.711 -3.223 -2.211 1 97.06 174 LEU A N 1
ATOM 1370 C CA . LEU A 1 174 ? 7.426 -2.816 -1.652 1 97.06 174 LEU A CA 1
ATOM 1371 C C . LEU A 1 174 ? 6.703 -1.856 -2.592 1 97.06 174 LEU A C 1
ATOM 1373 O O . LEU A 1 174 ? 5.473 -1.786 -2.59 1 97.06 174 LEU A O 1
ATOM 1377 N N . HIS A 1 175 ? 7.445 -1.097 -3.4 1 96.06 175 HIS A N 1
ATOM 1378 C CA . HIS A 1 175 ? 6.82 -0.188 -4.355 1 96.06 175 HIS A CA 1
ATOM 1379 C C . HIS A 1 175 ? 5.91 -0.942 -5.316 1 96.06 175 HIS A C 1
ATOM 1381 O O . HIS A 1 175 ? 4.934 -0.381 -5.824 1 96.06 175 HIS A O 1
ATOM 1387 N N . ARG A 1 176 ? 6.09 -2.219 -5.535 1 96.94 176 ARG A N 1
ATOM 1388 C CA . ARG A 1 176 ? 5.309 -3.041 -6.449 1 96.94 176 ARG A CA 1
ATOM 1389 C C . ARG A 1 176 ? 3.926 -3.336 -5.875 1 96.94 176 ARG A C 1
ATOM 1391 O O . ARG A 1 176 ? 3.029 -3.779 -6.598 1 96.94 176 ARG A O 1
ATOM 1398 N N . LEU A 1 177 ? 3.682 -3.094 -4.59 1 97.94 177 LEU A N 1
ATOM 1399 C CA . LEU A 1 177 ? 2.383 -3.23 -3.941 1 97.94 177 LEU A CA 1
ATOM 1400 C C . LEU A 1 177 ? 1.621 -1.91 -3.967 1 97.94 177 LEU A C 1
ATOM 1402 O O . LEU A 1 177 ? 0.442 -1.862 -3.609 1 97.94 177 LEU A O 1
ATOM 1406 N N . LEU A 1 178 ? 2.316 -0.782 -4.426 1 97.44 178 LEU A N 1
ATOM 1407 C CA . LEU A 1 178 ? 1.755 0.553 -4.25 1 97.44 178 LEU A CA 1
ATOM 1408 C C . LEU A 1 178 ? 1.573 1.249 -5.594 1 97.44 178 LEU A C 1
ATOM 1410 O O . LEU A 1 178 ? 1.134 2.4 -5.648 1 97.44 178 LEU A O 1
ATOM 1414 N N . MET A 1 179 ? 1.806 0.563 -6.688 1 94 179 MET A N 1
ATOM 1415 C CA . MET A 1 179 ? 1.775 1.163 -8.023 1 94 179 MET A CA 1
ATOM 1416 C C . MET A 1 179 ? 0.382 1.688 -8.352 1 94 179 MET A C 1
ATOM 1418 O O . MET A 1 179 ? 0.243 2.717 -9.016 1 94 179 MET A O 1
ATOM 1422 N N . GLY A 1 180 ? -0.635 1.117 -7.824 1 93.31 180 GLY A N 1
ATOM 1423 C CA . GLY A 1 180 ? -2.004 1.508 -8.117 1 93.31 180 GLY A CA 1
ATOM 1424 C C . GLY A 1 180 ? -2.412 2.805 -7.445 1 93.31 180 GLY A C 1
ATOM 1425 O O . GLY A 1 180 ? -3.441 3.391 -7.789 1 93.31 180 GLY A O 1
ATOM 1426 N N . TYR A 1 181 ? -1.629 3.301 -6.613 1 95.88 181 TYR A N 1
ATOM 1427 C CA . TYR A 1 181 ? -1.993 4.488 -5.852 1 95.88 181 TYR A CA 1
ATOM 1428 C C . TYR A 1 181 ? -1.371 5.738 -6.465 1 95.88 181 TYR A C 1
ATOM 1430 O O . TYR A 1 181 ? -1.629 6.855 -6.008 1 95.88 181 TYR A O 1
ATOM 1438 N N . ASN A 1 182 ? -0.594 5.582 -7.5 1 96.5 182 ASN A N 1
ATOM 1439 C CA . ASN A 1 182 ? 0.01 6.684 -8.234 1 96.5 182 ASN A CA 1
ATOM 1440 C C . ASN A 1 182 ? 0.831 7.59 -7.32 1 96.5 182 ASN A C 1
ATOM 1442 O O . ASN A 1 182 ? 0.736 8.812 -7.406 1 96.5 182 ASN A O 1
ATOM 1446 N N . ILE A 1 183 ? 1.488 6.988 -6.328 1 97.69 183 ILE A N 1
ATOM 1447 C CA . ILE A 1 183 ? 2.4 7.746 -5.477 1 97.69 183 ILE A CA 1
ATOM 1448 C C . ILE A 1 183 ? 3.73 7.949 -6.203 1 97.69 183 ILE A C 1
ATOM 1450 O O . ILE A 1 183 ? 3.992 7.312 -7.223 1 97.69 183 ILE A O 1
ATOM 1454 N N . ILE A 1 184 ? 4.469 8.906 -5.797 1 97.75 184 ILE A N 1
ATOM 1455 C CA . ILE A 1 184 ? 5.816 9.148 -6.301 1 97.75 184 ILE A CA 1
ATOM 1456 C C . ILE A 1 184 ? 6.844 8.664 -5.281 1 97.75 184 ILE A C 1
ATOM 1458 O O . ILE A 1 184 ? 6.754 8.992 -4.098 1 97.75 184 ILE A O 1
ATOM 1462 N N . VAL A 1 185 ? 7.738 7.785 -5.742 1 96.31 185 VAL A N 1
ATOM 1463 C CA . VAL A 1 185 ? 8.727 7.211 -4.832 1 96.31 185 VAL A CA 1
ATOM 1464 C C . VAL A 1 185 ? 10.117 7.711 -5.195 1 96.31 185 VAL A C 1
ATOM 1466 O O . VAL A 1 185 ? 10.523 7.656 -6.359 1 96.31 185 VAL A O 1
ATOM 1469 N N . ASP A 1 186 ? 10.797 8.281 -4.246 1 90.38 186 ASP A N 1
ATOM 1470 C CA . ASP A 1 186 ? 12.18 8.695 -4.426 1 90.38 186 ASP A CA 1
ATOM 1471 C C . ASP A 1 186 ? 13.148 7.645 -3.887 1 90.38 186 ASP A C 1
ATOM 1473 O O . ASP A 1 186 ? 12.883 7.02 -2.855 1 90.38 186 ASP A O 1
ATOM 1477 N N . MET B 1 1 ? 4.148 49.719 1.976 1 37.5 1 MET B N 1
ATOM 1478 C CA . MET B 1 1 ? 3.906 50.406 3.248 1 37.5 1 MET B CA 1
ATOM 1479 C C . MET B 1 1 ? 3.957 49.406 4.406 1 37.5 1 MET B C 1
ATOM 1481 O O . MET B 1 1 ? 3.26 48.406 4.387 1 37.5 1 MET B O 1
ATOM 1485 N N . LYS B 1 2 ? 5.059 49.281 4.984 1 47.53 2 LYS B N 1
ATOM 1486 C CA . LYS B 1 2 ? 5.422 48.312 6.02 1 47.53 2 LYS B CA 1
ATOM 1487 C C . LYS B 1 2 ? 4.402 48.312 7.152 1 47.53 2 LYS B C 1
ATOM 1489 O O . LYS B 1 2 ? 4.223 49.312 7.836 1 47.53 2 LYS B O 1
ATOM 1494 N N . THR B 1 3 ? 3.096 47.75 7.012 1 54.84 3 THR B N 1
ATOM 1495 C CA . THR B 1 3 ? 2.008 47.875 7.977 1 54.84 3 THR B CA 1
ATOM 1496 C C . THR B 1 3 ? 2.527 47.719 9.398 1 54.84 3 THR B C 1
ATOM 1498 O O . THR B 1 3 ? 3.359 46.844 9.664 1 54.84 3 THR B O 1
ATOM 1501 N N . LYS B 1 4 ? 2.494 48.781 10.195 1 62.31 4 LYS B N 1
ATOM 1502 C CA . LYS B 1 4 ? 2.98 48.906 11.57 1 62.31 4 LYS B CA 1
ATOM 1503 C C . LYS B 1 4 ? 2.555 47.688 12.406 1 62.31 4 LYS B C 1
ATOM 1505 O O . LYS B 1 4 ? 1.36 47.406 12.547 1 62.31 4 LYS B O 1
ATOM 1510 N N . LEU B 1 5 ? 3.375 46.594 12.539 1 75 5 LEU B N 1
ATOM 1511 C CA . LEU B 1 5 ? 3.201 45.406 13.391 1 75 5 LEU B CA 1
ATOM 1512 C C . LEU B 1 5 ? 3.221 45.812 14.867 1 75 5 LEU B C 1
ATOM 1514 O O . LEU B 1 5 ? 4.125 46.531 15.305 1 75 5 LEU B O 1
ATOM 1518 N N . THR B 1 6 ? 2.047 45.906 15.539 1 89.62 6 THR B N 1
ATOM 1519 C CA . THR B 1 6 ? 1.982 46.094 16.984 1 89.62 6 THR B CA 1
ATOM 1520 C C . THR B 1 6 ? 2.408 44.812 17.703 1 89.62 6 THR B C 1
ATOM 1522 O O . THR B 1 6 ? 1.9 43.719 17.422 1 89.62 6 THR B O 1
ATOM 1525 N N . SER B 1 7 ? 3.508 44.969 18.578 1 93.75 7 SER B N 1
ATOM 1526 C CA . SER B 1 7 ? 4.008 43.844 19.344 1 93.75 7 SER B CA 1
ATOM 1527 C C . SER B 1 7 ? 3.438 43.812 20.75 1 93.75 7 SER B C 1
ATOM 1529 O O . SER B 1 7 ? 3.273 44.875 21.375 1 93.75 7 SER B O 1
ATOM 1531 N N . VAL B 1 8 ? 3.045 42.625 21.188 1 94.5 8 VAL B N 1
ATOM 1532 C CA . VAL B 1 8 ? 2.488 42.438 22.516 1 94.5 8 VAL B CA 1
ATOM 1533 C C . VAL B 1 8 ? 3.24 41.344 23.25 1 94.5 8 VAL B C 1
ATOM 1535 O O . VAL B 1 8 ? 3.537 40.281 22.656 1 94.5 8 VAL B O 1
ATOM 1538 N N . THR B 1 9 ? 3.734 41.531 24.438 1 95.94 9 THR B N 1
ATOM 1539 C CA . THR B 1 9 ? 4.246 40.562 25.375 1 95.94 9 THR B CA 1
ATOM 1540 C C . THR B 1 9 ? 3.424 40.531 26.656 1 95.94 9 THR B C 1
ATOM 1542 O O . THR B 1 9 ? 3.455 41.5 27.422 1 95.94 9 THR B O 1
ATOM 1545 N N . LYS B 1 10 ? 2.664 39.531 26.734 1 95.5 10 LYS B N 1
ATOM 1546 C CA . LYS B 1 10 ? 1.735 39.5 27.859 1 95.5 10 LYS B CA 1
ATOM 1547 C C . LYS B 1 10 ? 1.357 38.094 28.219 1 95.5 10 LYS B C 1
ATOM 1549 O O . LYS B 1 10 ? 1.453 37.188 27.391 1 95.5 10 LYS B O 1
ATOM 1554 N N . ASP B 1 11 ? 1.007 37.844 29.547 1 97.75 11 ASP B N 1
ATOM 1555 C CA . ASP B 1 11 ? 0.444 36.594 30.031 1 97.75 11 ASP B CA 1
ATOM 1556 C C . ASP B 1 11 ? -1.079 36.594 29.922 1 97.75 11 ASP B C 1
ATOM 1558 O O . ASP B 1 11 ? -1.763 37.281 30.672 1 97.75 11 ASP B O 1
ATOM 1562 N N . TYR B 1 12 ? -1.55 35.781 29.031 1 97.38 12 TYR B N 1
ATOM 1563 C CA . TYR B 1 12 ? -2.99 35.656 28.828 1 97.38 12 TYR B CA 1
ATOM 1564 C C . TYR B 1 12 ? -3.523 34.344 29.422 1 97.38 12 TYR B C 1
ATOM 1566 O O . TYR B 1 12 ? -4.672 33.969 29.172 1 97.38 12 TYR B O 1
ATOM 1574 N N . SER B 1 13 ? -2.711 33.656 30.188 1 97.56 13 SER B N 1
ATOM 1575 C CA . SER B 1 13 ? -3.062 32.344 30.672 1 97.56 13 SER B CA 1
ATOM 1576 C C . SER B 1 13 ? -4.383 32.375 31.438 1 97.56 13 SER B C 1
ATOM 1578 O O . SER B 1 13 ? -4.562 33.188 32.344 1 97.56 13 SER B O 1
ATOM 1580 N N . GLY B 1 14 ? -5.246 31.547 30.953 1 97.12 14 GLY B N 1
ATOM 1581 C CA . GLY B 1 14 ? -6.52 31.391 31.641 1 97.12 14 GLY B CA 1
ATOM 1582 C C . GLY B 1 14 ? -7.488 32.531 31.375 1 97.12 14 GLY B C 1
ATOM 1583 O O . GLY B 1 14 ? -8.617 32.5 31.859 1 97.12 14 GLY B O 1
ATOM 1584 N N . LEU B 1 15 ? -7.125 33.5 30.547 1 97.19 15 LEU B N 1
ATOM 1585 C CA . LEU B 1 15 ? -7.965 34.656 30.312 1 97.19 15 LEU B CA 1
ATOM 1586 C C . LEU B 1 15 ? -8.812 34.469 29.047 1 97.19 15 LEU B C 1
ATOM 1588 O O . LEU B 1 15 ? -8.539 33.594 28.234 1 97.19 15 LEU B O 1
ATOM 1592 N N . ARG B 1 16 ? -9.828 35.25 29 1 97.25 16 ARG B N 1
ATOM 1593 C CA . ARG B 1 16 ? -10.617 35.344 27.781 1 97.25 16 ARG B CA 1
ATOM 1594 C C . ARG B 1 16 ? -10.25 36.594 26.984 1 97.25 16 ARG B C 1
ATOM 1596 O O . ARG B 1 16 ? -10.336 37.719 27.5 1 97.25 16 ARG B O 1
ATOM 1603 N N . LEU B 1 17 ? -9.805 36.344 25.828 1 95.88 17 LEU B N 1
ATOM 1604 C CA . LEU B 1 17 ? -9.531 37.5 24.969 1 95.88 17 LEU B CA 1
ATOM 1605 C C . LEU B 1 17 ? -10.828 38.125 24.453 1 95.88 17 LEU B C 1
ATOM 1607 O O . LEU B 1 17 ? -11.781 37.406 24.141 1 95.88 17 LEU B O 1
ATOM 1611 N N . GLU B 1 18 ? -10.82 39.375 24.359 1 94.5 18 GLU B N 1
ATOM 1612 C CA . GLU B 1 18 ? -11.977 40.062 23.797 1 94.5 18 GLU B CA 1
ATOM 1613 C C . GLU B 1 18 ? -12.234 39.594 22.359 1 94.5 18 GLU B C 1
ATOM 1615 O O . GLU B 1 18 ? -11.305 39.469 21.562 1 94.5 18 GLU B O 1
ATOM 1620 N N . GLU B 1 19 ? -13.586 39.281 22.156 1 96.19 19 GLU B N 1
ATOM 1621 C CA . GLU B 1 19 ? -13.953 38.938 20.781 1 96.19 19 GLU B CA 1
ATOM 1622 C C . GLU B 1 19 ? -13.812 40.156 19.875 1 96.19 19 GLU B C 1
ATOM 1624 O O . GLU B 1 19 ? -14.688 41.031 19.844 1 96.19 19 GLU B O 1
ATOM 1629 N N . ALA B 1 20 ? -12.734 40.219 19.281 1 95.88 20 ALA B N 1
ATOM 1630 C CA . ALA B 1 20 ? -12.398 41.344 18.391 1 95.88 20 ALA B CA 1
ATOM 1631 C C . ALA B 1 20 ? -11.469 40.875 17.266 1 95.88 20 ALA B C 1
ATOM 1633 O O . ALA B 1 20 ? -11.117 39.719 17.188 1 95.88 20 ALA B O 1
ATOM 1634 N N . GLU B 1 21 ? -11.305 41.781 16.375 1 97.31 21 GLU B N 1
ATOM 1635 C CA . GLU B 1 21 ? -10.32 41.562 15.312 1 97.31 21 GLU B CA 1
ATOM 1636 C C . GLU B 1 21 ? -8.922 41.969 15.75 1 97.31 21 GLU B C 1
ATOM 1638 O O . GLU B 1 21 ? -8.734 43.062 16.281 1 97.31 21 GLU B O 1
ATOM 1643 N N . TYR B 1 22 ? -8.047 41.125 15.633 1 95.88 22 TYR B N 1
ATOM 1644 C CA . TYR B 1 22 ? -6.629 41.375 15.82 1 95.88 22 TYR B CA 1
ATOM 1645 C C . TYR B 1 22 ? -5.867 41.25 14.508 1 95.88 22 TYR B C 1
ATOM 1647 O O . TYR B 1 22 ? -5.816 40.156 13.93 1 95.88 22 TYR B O 1
ATOM 1655 N N . GLU B 1 23 ? -5.414 42.344 14.039 1 96.94 23 GLU B N 1
ATOM 1656 C CA . GLU B 1 23 ? -4.793 42.375 12.719 1 96.94 23 GLU B CA 1
ATOM 1657 C C . GLU B 1 23 ? -3.371 42.906 12.789 1 96.94 23 GLU B C 1
ATOM 1659 O O . GLU B 1 23 ? -3.119 43.906 13.461 1 96.94 23 GLU B O 1
ATOM 1664 N N . ASN B 1 24 ? -2.471 42.219 12.141 1 97.19 24 ASN B N 1
ATOM 1665 C CA . ASN B 1 24 ? -1.091 42.688 12.023 1 97.19 24 ASN B CA 1
ATOM 1666 C C . ASN B 1 24 ? -0.441 42.875 13.391 1 97.19 24 ASN B C 1
ATOM 1668 O O . ASN B 1 24 ? 0.151 43.906 13.664 1 97.19 24 ASN B O 1
ATOM 1672 N N . MET B 1 25 ? -0.603 41.844 14.156 1 96.31 25 MET B N 1
ATOM 1673 C CA . MET B 1 25 ? -0.031 41.906 15.5 1 96.31 25 MET B CA 1
ATOM 1674 C C . MET B 1 25 ? 1.055 40.844 15.656 1 96.31 25 MET B C 1
ATOM 1676 O O . MET B 1 25 ? 0.992 39.781 15.023 1 96.31 25 MET B O 1
ATOM 1680 N N . LEU B 1 26 ? 2.041 41.125 16.422 1 98.25 26 LEU B N 1
ATOM 1681 C CA . LEU B 1 26 ? 3.057 40.188 16.875 1 98.25 26 LEU B CA 1
ATOM 1682 C C . LEU B 1 26 ? 2.893 39.875 18.359 1 98.25 26 LEU B C 1
ATOM 1684 O O . LEU B 1 26 ? 3.068 40.781 19.203 1 98.25 26 LEU B O 1
ATOM 1688 N N . PHE B 1 27 ? 2.518 38.688 18.672 1 98.19 27 PHE B N 1
ATOM 1689 C CA . PHE B 1 27 ? 2.539 38.188 20.047 1 98.19 27 PHE B CA 1
ATOM 1690 C C . PHE B 1 27 ? 3.871 37.5 20.359 1 98.19 27 PHE B C 1
ATOM 1692 O O . PHE B 1 27 ? 4.188 36.469 19.797 1 98.19 27 PHE B O 1
ATOM 1699 N N . LEU B 1 28 ? 4.656 38.156 21.203 1 98.25 28 LEU B N 1
ATOM 1700 C CA . LEU B 1 28 ? 5.996 37.656 21.5 1 98.25 28 LEU B CA 1
ATOM 1701 C C . LEU B 1 28 ? 6.094 37.188 22.953 1 98.25 28 LEU B C 1
ATOM 1703 O O . LEU B 1 28 ? 5.84 37.969 23.875 1 98.25 28 LEU B O 1
ATOM 1707 N N . ASN B 1 29 ? 6.43 35.906 23.109 1 98.31 29 ASN B N 1
ATOM 1708 C CA . ASN B 1 29 ? 6.625 35.375 24.438 1 98.31 29 ASN B CA 1
ATOM 1709 C C . ASN B 1 29 ? 5.363 35.5 25.281 1 98.31 29 ASN B C 1
ATOM 1711 O O . ASN B 1 29 ? 5.434 35.844 26.469 1 98.31 29 ASN B O 1
ATOM 1715 N N . CYS B 1 30 ? 4.273 35.312 24.625 1 98.56 30 CYS B N 1
ATOM 1716 C CA . CYS B 1 30 ? 3 35.375 25.344 1 98.56 30 CYS B CA 1
ATOM 1717 C C . CYS B 1 30 ? 2.584 33.969 25.812 1 98.56 30 CYS B C 1
ATOM 1719 O O . CYS B 1 30 ? 2.883 32.969 25.156 1 98.56 30 CYS B O 1
ATOM 1721 N N . ASP B 1 31 ? 1.951 33.906 26.953 1 98.69 31 ASP B N 1
ATOM 1722 C CA . ASP B 1 31 ? 1.376 32.656 27.453 1 98.69 31 ASP B CA 1
ATOM 1723 C C . ASP B 1 31 ? -0.141 32.656 27.281 1 98.69 31 ASP B C 1
ATOM 1725 O O . ASP B 1 31 ? -0.853 33.438 27.906 1 98.69 31 ASP B O 1
ATOM 1729 N N . PHE B 1 32 ? -0.606 31.766 26.438 1 98.5 32 PHE B N 1
ATOM 1730 C CA . PHE B 1 32 ? -2.037 31.609 26.203 1 98.5 32 PHE B CA 1
ATOM 1731 C C . PHE B 1 32 ? -2.533 30.281 26.781 1 98.5 32 PHE B C 1
ATOM 1733 O O . PHE B 1 32 ? -3.568 29.766 26.359 1 98.5 32 PHE B O 1
ATOM 1740 N N . THR B 1 33 ? -1.771 29.688 27.766 1 98.19 33 THR B N 1
ATOM 1741 C CA . THR B 1 33 ? -2.172 28.391 28.312 1 98.19 33 THR B CA 1
ATOM 1742 C C . THR B 1 33 ? -3.594 28.469 28.875 1 98.19 33 THR B C 1
ATOM 1744 O O . THR B 1 33 ? -3.916 29.344 29.656 1 98.19 33 THR B O 1
ATOM 1747 N N . ASN B 1 34 ? -4.488 27.641 28.375 1 98.19 34 ASN B N 1
ATOM 1748 C CA . ASN B 1 34 ? -5.879 27.531 28.797 1 98.19 34 ASN B CA 1
ATOM 1749 C C . ASN B 1 34 ? -6.641 28.828 28.562 1 98.19 34 ASN B C 1
ATOM 1751 O O . ASN B 1 34 ? -7.648 29.094 29.219 1 98.19 34 ASN B O 1
ATOM 1755 N N . ALA B 1 35 ? -6.102 29.688 27.688 1 98.38 35 ALA B N 1
ATOM 1756 C CA . ALA B 1 35 ? -6.809 30.922 27.344 1 98.38 35 ALA B CA 1
ATOM 1757 C C . ALA B 1 35 ? -8 30.641 26.438 1 98.38 35 ALA B C 1
ATOM 1759 O O . ALA B 1 35 ? -8.062 29.578 25.797 1 98.38 35 ALA B O 1
ATOM 1760 N N . ARG B 1 36 ? -8.969 31.516 26.469 1 98.44 36 ARG B N 1
ATOM 1761 C CA . ARG B 1 36 ? -10.141 31.422 25.594 1 98.44 36 ARG B CA 1
ATOM 1762 C C . ARG B 1 36 ? -10.078 32.438 24.469 1 98.44 36 ARG B C 1
ATOM 1764 O O . ARG B 1 36 ? -10.305 33.625 24.672 1 98.44 36 ARG B O 1
ATOM 1771 N N . LEU B 1 37 ? -9.797 31.906 23.312 1 98.12 37 LEU B N 1
ATOM 1772 C CA . LEU B 1 37 ? -9.703 32.75 22.125 1 98.12 37 LEU B CA 1
ATOM 1773 C C . LEU B 1 37 ? -10.922 32.562 21.219 1 98.12 37 LEU B C 1
ATOM 1775 O O . LEU B 1 37 ? -10.852 32.781 20.016 1 98.12 37 LEU B O 1
ATOM 1779 N N . ASN B 1 38 ? -12.023 32.094 21.844 1 97.62 38 ASN B N 1
ATOM 1780 C CA . ASN B 1 38 ? -13.25 31.828 21.094 1 97.62 38 ASN B CA 1
ATOM 1781 C C . ASN B 1 38 ? -13.773 33.094 20.391 1 97.62 38 ASN B C 1
ATOM 1783 O O . ASN B 1 38 ? -13.844 34.156 21 1 97.62 38 ASN B O 1
ATOM 1787 N N . GLY B 1 39 ? -14.008 32.938 19.109 1 97.5 39 GLY B N 1
ATOM 17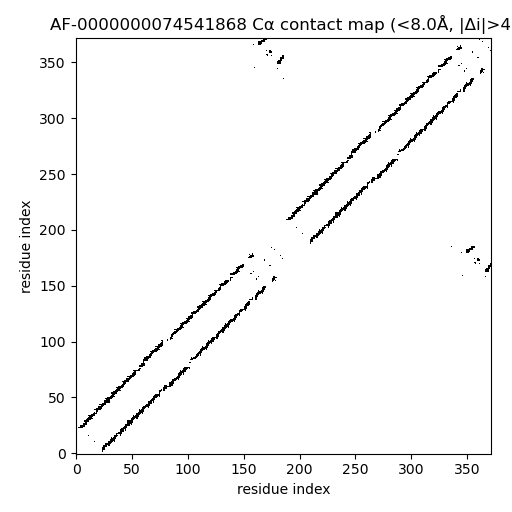88 C CA . GLY B 1 39 ? -14.68 34 18.375 1 97.5 39 GLY B CA 1
ATOM 1789 C C . GLY B 1 39 ? -13.742 35.125 17.938 1 97.5 39 GLY B C 1
ATOM 1790 O O . GLY B 1 39 ? -14.164 36.062 17.297 1 97.5 39 GLY B O 1
ATOM 1791 N N . VAL B 1 40 ? -12.5 35.062 18.266 1 97.88 40 VAL B N 1
ATOM 1792 C CA . VAL B 1 40 ? -11.547 36.125 17.891 1 97.88 40 VAL B CA 1
ATOM 1793 C C . VAL B 1 40 ? -11.195 35.969 16.406 1 97.88 40 VAL B C 1
ATOM 1795 O O . VAL B 1 40 ? -11.188 34.875 15.852 1 97.88 40 VAL B O 1
ATOM 1798 N N . ASP B 1 41 ? -10.969 37.125 15.781 1 98.5 41 ASP B N 1
ATOM 1799 C CA . ASP B 1 41 ? -10.492 37.125 14.406 1 98.5 41 ASP B CA 1
ATOM 1800 C C . ASP B 1 41 ? -9.016 37.531 14.336 1 98.5 41 ASP B C 1
ATOM 1802 O O . ASP B 1 41 ? -8.656 38.656 14.594 1 98.5 41 ASP B O 1
ATOM 1806 N N . LEU B 1 42 ? -8.266 36.594 13.977 1 98.19 42 LEU B N 1
ATOM 1807 C CA . LEU B 1 42 ? -6.832 36.812 13.836 1 98.19 42 LEU B CA 1
ATOM 1808 C C . LEU B 1 42 ? -6.441 36.906 12.367 1 98.19 42 LEU B C 1
ATOM 1810 O O . LEU B 1 42 ? -6.598 35.938 11.609 1 98.19 42 LEU B O 1
ATOM 1814 N N . ILE B 1 43 ? -5.961 38.094 11.953 1 98.12 43 ILE B N 1
ATOM 1815 C CA . ILE B 1 43 ? -5.605 38.312 10.562 1 98.12 43 ILE B CA 1
ATOM 1816 C C . ILE B 1 43 ? -4.16 38.812 10.469 1 98.12 43 ILE B C 1
ATOM 1818 O O . ILE B 1 43 ? -3.809 39.844 11.07 1 98.12 43 ILE B O 1
ATOM 1822 N N . ASP B 1 44 ? -3.285 38.062 9.781 1 98.06 44 ASP B N 1
ATOM 1823 C CA . ASP B 1 44 ? -1.896 38.438 9.57 1 98.06 44 ASP B CA 1
ATOM 1824 C C . ASP B 1 44 ? -1.174 38.625 10.906 1 98.06 44 ASP B C 1
ATOM 1826 O O . ASP B 1 44 ? -0.451 39.594 11.102 1 98.06 44 ASP B O 1
ATOM 1830 N N . CYS B 1 45 ? -1.449 37.688 11.797 1 98.25 45 CYS B N 1
ATOM 1831 C CA . CYS B 1 45 ? -0.813 37.781 13.109 1 98.25 45 CYS B CA 1
ATOM 1832 C C . CYS B 1 45 ? 0.343 36.781 13.203 1 98.25 45 CYS B C 1
ATOM 1834 O O . CYS B 1 45 ? 0.349 35.75 12.516 1 98.25 45 CYS B O 1
ATOM 1836 N N . THR B 1 46 ? 1.346 37.094 14.023 1 98.62 46 THR B N 1
ATOM 1837 C CA . THR B 1 46 ? 2.479 36.219 14.305 1 98.62 46 THR B CA 1
ATOM 1838 C C . THR B 1 46 ? 2.574 35.938 15.797 1 98.62 46 THR B C 1
ATOM 1840 O O . THR B 1 46 ? 2.477 36.844 16.625 1 98.62 46 THR B O 1
ATOM 1843 N N . PHE B 1 47 ? 2.676 34.688 16.094 1 98.69 47 PHE B N 1
ATOM 1844 C CA . PHE B 1 47 ? 2.975 34.219 17.453 1 98.69 47 PHE B CA 1
ATOM 1845 C C . PHE B 1 47 ? 4.387 33.656 17.516 1 98.69 47 PHE B C 1
ATOM 1847 O O . PHE B 1 47 ? 4.734 32.719 16.781 1 98.69 47 PHE B O 1
ATOM 1854 N N . GLU B 1 48 ? 5.223 34.25 18.312 1 98.75 48 GLU B N 1
ATOM 1855 C CA . GLU B 1 48 ? 6.609 33.781 18.453 1 98.75 48 GLU B CA 1
ATOM 1856 C C . GLU B 1 48 ? 6.945 33.469 19.906 1 98.75 48 GLU B C 1
ATOM 1858 O O . GLU B 1 48 ? 6.766 34.281 20.797 1 98.75 48 GLU B O 1
ATOM 1863 N N . GLN B 1 49 ? 7.406 32.219 20.109 1 98.69 49 GLN B N 1
ATOM 1864 C CA . GLN B 1 49 ? 7.789 31.781 21.453 1 98.69 49 GLN B CA 1
ATOM 1865 C C . GLN B 1 49 ? 6.629 31.922 22.422 1 98.69 49 GLN B C 1
ATOM 1867 O O . GLN B 1 49 ? 6.805 32.438 23.531 1 98.69 49 GLN B O 1
ATOM 1872 N N . CYS B 1 50 ? 5.477 31.5 21.922 1 98.81 50 CYS B N 1
ATOM 1873 C CA . CYS B 1 50 ? 4.27 31.562 22.734 1 98.81 50 CYS B CA 1
ATOM 1874 C C . CYS B 1 50 ? 3.846 30.172 23.188 1 98.81 50 CYS B C 1
ATOM 1876 O O . CYS B 1 50 ? 4.273 29.172 22.594 1 98.81 50 CYS B O 1
ATOM 1878 N N . ASN B 1 51 ? 3.113 30.109 24.266 1 98.81 51 ASN B N 1
ATOM 1879 C CA . ASN B 1 51 ? 2.455 28.875 24.719 1 98.81 51 ASN B CA 1
ATOM 1880 C C . ASN B 1 51 ? 0.94 28.969 24.547 1 98.81 51 ASN B C 1
ATOM 1882 O O . ASN B 1 51 ? 0.277 29.734 25.25 1 98.81 51 ASN B O 1
ATOM 1886 N N . LEU B 1 52 ? 0.436 28.219 23.625 1 98.69 52 LEU B N 1
ATOM 1887 C CA . LEU B 1 52 ? -1.001 28.219 23.375 1 98.69 52 LEU B CA 1
ATOM 1888 C C . LEU B 1 52 ? -1.632 26.906 23.812 1 98.69 52 LEU B C 1
ATOM 1890 O O . LEU B 1 52 ? -2.73 26.562 23.375 1 98.69 52 LEU B O 1
ATOM 1894 N N . SER B 1 53 ? -0.944 26.141 24.672 1 98 53 SER B N 1
ATOM 1895 C CA . SER B 1 53 ? -1.411 24.812 25.047 1 98 53 SER B CA 1
ATOM 1896 C C . SER B 1 53 ? -2.789 24.859 25.688 1 98 53 SER B C 1
ATOM 1898 O O . SER B 1 53 ? -3.021 25.672 26.594 1 98 53 SER B O 1
ATOM 1900 N N . ASN B 1 54 ? -3.697 24.062 25.172 1 96.62 54 ASN B N 1
ATOM 1901 C CA . ASN B 1 54 ? -5.039 23.844 25.703 1 96.62 54 ASN B CA 1
ATOM 1902 C C . ASN B 1 54 ? -5.883 25.125 25.609 1 96.62 54 ASN B C 1
ATOM 1904 O O . ASN B 1 54 ? -6.855 25.281 26.359 1 96.62 54 ASN B O 1
ATOM 1908 N N . ALA B 1 55 ? -5.496 26.078 24.812 1 98.38 55 ALA B N 1
ATOM 1909 C CA . ALA B 1 55 ? -6.379 27.203 24.516 1 98.38 55 ALA B CA 1
ATOM 1910 C C . ALA B 1 55 ? -7.59 26.75 23.703 1 98.38 55 ALA B C 1
ATOM 1912 O O . ALA B 1 55 ? -7.578 25.672 23.125 1 98.38 55 ALA B O 1
ATOM 1913 N N . THR B 1 56 ? -8.68 27.516 23.766 1 98.31 56 THR B N 1
ATOM 1914 C CA . THR B 1 56 ? -9.852 27.188 22.953 1 98.31 56 THR B CA 1
ATOM 1915 C C . THR B 1 56 ? -9.984 28.156 21.781 1 98.31 56 THR B C 1
ATOM 1917 O O . THR B 1 56 ? -9.727 29.359 21.938 1 98.31 56 THR B O 1
ATOM 1920 N N . LEU B 1 57 ? -10.328 27.609 20.641 1 98.38 57 LEU B N 1
ATOM 1921 C CA . LEU B 1 57 ? -10.352 28.391 19.406 1 98.38 57 LEU B CA 1
ATOM 1922 C C . LEU B 1 57 ? -11.719 28.312 18.734 1 98.38 57 LEU B C 1
ATOM 1924 O O . LEU B 1 57 ? -11.852 28.641 17.562 1 98.38 57 LEU B O 1
ATOM 1928 N N . ASP B 1 58 ? -12.781 27.891 19.453 1 97.56 58 ASP B N 1
ATOM 1929 C CA . ASP B 1 58 ? -14.094 27.734 18.828 1 97.56 58 ASP B CA 1
ATOM 1930 C C . ASP B 1 58 ? -14.555 29.031 18.188 1 97.56 58 ASP B C 1
ATOM 1932 O O . ASP B 1 58 ? -14.516 30.094 18.812 1 97.56 58 ASP B O 1
ATOM 1936 N N . ALA B 1 59 ? -14.898 28.938 16.875 1 97.88 59 ALA B N 1
ATOM 1937 C CA . ALA B 1 59 ? -15.453 30.031 16.078 1 97.88 59 ALA B CA 1
ATOM 1938 C C . ALA B 1 59 ? -14.414 31.125 15.844 1 97.88 59 ALA B C 1
ATOM 1940 O O . ALA B 1 59 ? -14.758 32.219 15.414 1 97.88 59 ALA B O 1
ATOM 1941 N N . ALA B 1 60 ? -13.227 30.875 16.141 1 98.56 60 ALA B N 1
ATOM 1942 C CA . ALA B 1 60 ? -12.164 31.812 15.812 1 98.56 60 ALA B CA 1
ATOM 1943 C C . ALA B 1 60 ? -11.805 31.75 14.328 1 98.56 60 ALA B C 1
ATOM 1945 O O . ALA B 1 60 ? -12.07 30.734 13.672 1 98.56 60 ALA B O 1
ATOM 1946 N N . SER B 1 61 ? -11.344 32.844 13.852 1 98.56 61 SER B N 1
ATOM 1947 C CA . SER B 1 61 ? -10.828 32.906 12.492 1 98.56 61 SER B CA 1
ATOM 1948 C C . SER B 1 61 ? -9.32 33.125 12.477 1 98.56 61 SER B C 1
ATOM 1950 O O . SER B 1 61 ? -8.812 34.062 13.125 1 98.56 61 SER B O 1
ATOM 1952 N N . LEU B 1 62 ? -8.672 32.312 11.797 1 98.69 62 LEU B N 1
ATOM 1953 C CA . LEU B 1 62 ? -7.227 32.438 11.609 1 98.69 62 LEU B CA 1
ATOM 1954 C C . LEU B 1 62 ? -6.883 32.594 1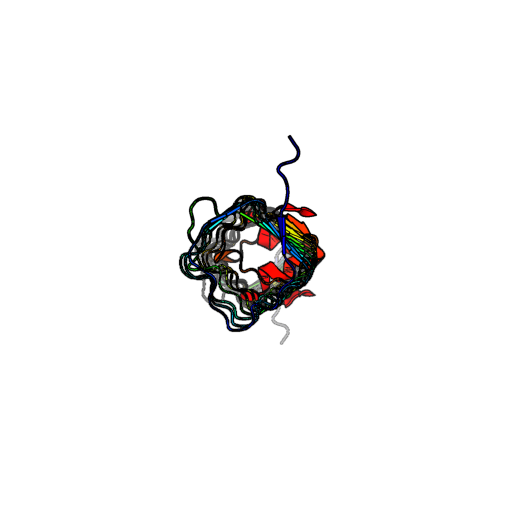0.133 1 98.69 62 LEU B C 1
ATOM 1956 O O . LEU B 1 62 ? -6.938 31.641 9.367 1 98.69 62 LEU B O 1
ATOM 1960 N N . LYS B 1 63 ? -6.574 33.781 9.75 1 98.62 63 LYS B N 1
ATOM 1961 C CA . LYS B 1 63 ? -6.234 34.094 8.367 1 98.62 63 LYS B CA 1
ATOM 1962 C C . LYS B 1 63 ? -4.781 34.531 8.242 1 98.62 63 LYS B C 1
ATOM 1964 O O . LYS B 1 63 ? -4.426 35.625 8.695 1 98.62 63 LYS B O 1
ATOM 1969 N N . ASN B 1 64 ? -3.957 33.719 7.645 1 98.44 64 ASN B N 1
ATOM 1970 C CA . ASN B 1 64 ? -2.535 33.969 7.469 1 98.44 64 ASN B CA 1
ATOM 1971 C C . ASN B 1 64 ? -1.846 34.25 8.805 1 98.44 64 ASN B C 1
ATOM 1973 O O . ASN B 1 64 ? -1.192 35.281 8.984 1 98.44 64 ASN B O 1
ATOM 1977 N N . CYS B 1 65 ? -1.964 33.281 9.656 1 98.75 65 CYS B N 1
ATOM 1978 C CA . CYS B 1 65 ? -1.327 33.406 10.969 1 98.75 65 CYS B CA 1
ATOM 1979 C C . CYS B 1 65 ? -0.06 32.562 11.023 1 98.75 65 CYS B C 1
ATOM 1981 O O . CYS B 1 65 ? -0.03 31.438 10.508 1 98.75 65 CYS B O 1
ATOM 1983 N N . THR B 1 66 ? 0.992 33.125 11.617 1 98.88 66 THR B N 1
ATOM 1984 C CA . THR B 1 66 ? 2.281 32.438 11.711 1 98.88 66 THR B CA 1
ATOM 1985 C C . THR B 1 66 ? 2.605 32.094 13.156 1 98.88 66 THR B C 1
ATOM 1987 O O . THR B 1 66 ? 2.428 32.906 14.055 1 98.88 66 THR B O 1
ATOM 1990 N N . PHE B 1 67 ? 3.033 30.859 13.375 1 98.88 67 PHE B N 1
ATOM 1991 C CA . PHE B 1 67 ? 3.479 30.375 14.68 1 98.88 67 PHE B CA 1
ATOM 1992 C C . PHE B 1 67 ? 4.926 29.906 14.617 1 98.88 67 PHE B C 1
ATOM 1994 O O . PHE B 1 67 ? 5.27 29.031 13.82 1 98.88 67 PHE B O 1
ATOM 2001 N N . ILE B 1 68 ? 5.801 30.516 15.422 1 98.88 68 ILE B N 1
ATOM 2002 C CA . ILE B 1 68 ? 7.219 30.172 15.438 1 98.88 68 ILE B CA 1
ATOM 2003 C C . ILE B 1 68 ? 7.645 29.812 16.859 1 98.88 68 ILE B C 1
ATOM 2005 O O . ILE B 1 68 ? 7.48 30.609 17.781 1 98.88 68 ILE B O 1
ATOM 2009 N N . GLU B 1 69 ? 8.219 28.594 17 1 98.88 69 GLU B N 1
ATOM 2010 C CA . GLU B 1 69 ? 8.703 28.156 18.312 1 98.88 69 GLU B CA 1
ATOM 2011 C C . GLU B 1 69 ? 7.609 28.25 19.359 1 98.88 69 GLU B C 1
ATOM 2013 O O . GLU B 1 69 ? 7.824 28.828 20.438 1 98.88 69 GLU B O 1
ATOM 2018 N N . CYS B 1 70 ? 6.48 27.719 19.062 1 98.94 70 CYS B N 1
ATOM 2019 C CA . CYS B 1 70 ? 5.336 27.766 19.969 1 98.94 70 CYS B CA 1
ATOM 2020 C C . CYS B 1 70 ? 5.023 26.391 20.531 1 98.94 70 CYS B C 1
ATOM 2022 O O . CYS B 1 70 ? 5.359 25.375 19.922 1 98.94 70 CYS B O 1
ATOM 2024 N N . LYS B 1 71 ? 4.457 26.375 21.75 1 98.88 71 LYS B N 1
ATOM 2025 C CA . LYS B 1 71 ? 3.801 25.203 22.312 1 98.88 71 LYS B CA 1
ATOM 2026 C C . LYS B 1 71 ? 2.297 25.234 22.047 1 98.88 71 LYS B C 1
ATOM 2028 O O . LYS B 1 71 ? 1.605 26.156 22.484 1 98.88 71 LYS B O 1
ATOM 2033 N N . MET B 1 72 ? 1.836 24.266 21.375 1 98.69 72 MET B N 1
ATOM 2034 C CA . MET B 1 72 ? 0.439 24.234 20.953 1 98.69 72 MET B CA 1
ATOM 2035 C C . MET B 1 72 ? -0.188 22.875 21.25 1 98.69 72 MET B C 1
ATOM 2037 O O . MET B 1 72 ? -0.934 22.344 20.438 1 98.69 72 MET B O 1
ATOM 2041 N N . LEU B 1 73 ? 0.162 22.344 22.438 1 98.56 73 LEU B N 1
ATOM 2042 C CA . LEU B 1 73 ? -0.288 21.031 22.859 1 98.56 73 LEU B CA 1
ATOM 2043 C C . LEU B 1 73 ? -1.805 20.984 23 1 98.56 73 LEU B C 1
ATOM 2045 O O . LEU B 1 73 ? -2.393 21.859 23.641 1 98.56 73 LEU B O 1
ATOM 2049 N N . GLY B 1 74 ? -2.393 20.016 22.344 1 98 74 GLY B N 1
ATOM 2050 C CA . GLY B 1 74 ? -3.811 19.766 22.547 1 98 74 GLY B CA 1
ATOM 2051 C C . GLY B 1 74 ? -4.703 20.828 21.938 1 98 74 GLY B C 1
ATOM 2052 O O . GLY B 1 74 ? -5.902 20.875 22.219 1 98 74 GLY B O 1
ATOM 2053 N N . LEU B 1 75 ? -4.184 21.625 21.156 1 97.94 75 LEU B N 1
ATOM 2054 C CA . LEU B 1 75 ? -4.953 22.703 20.531 1 97.94 75 LEU B CA 1
ATOM 2055 C C . LEU B 1 75 ? -5.867 22.156 19.438 1 97.94 75 LEU B C 1
ATOM 2057 O O . LEU B 1 75 ? -5.418 21.406 18.562 1 97.94 75 LEU B O 1
ATOM 2061 N N . SER B 1 76 ? -7.18 22.484 19.5 1 98.38 76 SER B N 1
ATOM 2062 C CA . SER B 1 76 ? -8.117 22.016 18.469 1 98.38 76 SER B CA 1
ATOM 2063 C C . SER B 1 76 ? -8.461 23.125 17.5 1 98.38 76 SER B C 1
ATOM 2065 O O . SER B 1 76 ? -8.992 24.172 17.891 1 98.38 76 SER B O 1
ATOM 2067 N N . PHE B 1 77 ? -8.195 22.875 16.234 1 98.31 77 PHE B N 1
ATOM 2068 C CA . PHE B 1 77 ? -8.539 23.828 15.18 1 98.31 77 PHE B CA 1
ATOM 2069 C C . PHE B 1 77 ? -9.836 23.422 14.484 1 98.31 77 PHE B C 1
ATOM 2071 O O . PHE B 1 77 ? -10.289 24.109 13.57 1 98.31 77 PHE B O 1
ATOM 2078 N N . SER B 1 78 ? -10.422 22.344 14.938 1 96.88 78 SER B N 1
ATOM 2079 C CA . SER B 1 78 ? -11.531 21.703 14.227 1 96.88 78 SER B CA 1
ATOM 2080 C C . SER B 1 78 ? -12.75 22.609 14.164 1 96.88 78 SER B C 1
ATOM 2082 O O . SER B 1 78 ? -13.492 22.594 13.18 1 96.88 78 SER B O 1
ATOM 2084 N N . GLN B 1 79 ? -12.906 23.453 15.133 1 96.31 79 GLN B N 1
ATOM 2085 C CA . GLN B 1 79 ? -14.102 24.281 15.195 1 96.31 79 GLN B CA 1
ATOM 2086 C C . GLN B 1 79 ? -13.797 25.719 14.828 1 96.31 79 GLN B C 1
ATOM 2088 O O . GLN B 1 79 ? -14.617 26.625 15.062 1 96.31 79 GLN B O 1
ATOM 2093 N N . THR B 1 80 ? -12.648 25.984 14.312 1 98.44 80 THR B N 1
ATOM 2094 C CA . THR B 1 80 ? -12.359 27.312 13.773 1 98.44 80 THR B CA 1
ATOM 2095 C C . THR B 1 80 ? -13.117 27.547 12.469 1 98.44 80 THR B C 1
ATOM 2097 O O . THR B 1 80 ? -13.547 26.578 11.82 1 98.44 80 THR B O 1
ATOM 2100 N N . ARG B 1 81 ? -13.258 28.781 12.133 1 97.75 81 ARG B N 1
ATOM 2101 C CA . ARG B 1 81 ? -13.922 29.109 10.875 1 97.75 81 ARG B CA 1
ATOM 2102 C C . ARG B 1 81 ? -13.094 28.641 9.688 1 97.75 81 ARG B C 1
ATOM 2104 O O . ARG B 1 81 ? -11.867 28.766 9.688 1 97.75 81 ARG B O 1
ATOM 2111 N N . ASP B 1 82 ? -13.805 28.234 8.688 1 96.5 82 ASP B N 1
ATOM 2112 C CA . ASP B 1 82 ? -13.125 27.641 7.531 1 96.5 82 ASP B CA 1
ATOM 2113 C C . ASP B 1 82 ? -12.641 28.734 6.57 1 96.5 82 ASP B C 1
ATOM 2115 O O . ASP B 1 82 ? -11.578 28.594 5.969 1 96.5 82 ASP B O 1
ATOM 2119 N N . PHE B 1 83 ? -13.453 29.688 6.512 1 96.25 83 PHE B N 1
ATOM 2120 C CA . PHE B 1 83 ? -13.172 30.688 5.5 1 96.25 83 PHE B CA 1
ATOM 2121 C C . PHE B 1 83 ? -11.844 31.391 5.789 1 96.25 83 PHE B C 1
ATOM 2123 O O . PHE B 1 83 ? -11.68 32 6.84 1 96.25 83 PHE B O 1
ATOM 2130 N N . GLY B 1 84 ? -10.969 31.25 4.898 1 97.06 84 GLY B N 1
ATOM 2131 C CA . GLY B 1 84 ? -9.703 31.969 4.941 1 97.06 84 GLY B CA 1
ATOM 2132 C C . GLY B 1 84 ? -8.695 31.328 5.871 1 97.06 84 GLY B C 1
ATOM 2133 O O . GLY B 1 84 ? -7.605 31.859 6.082 1 97.06 84 GLY B O 1
ATOM 2134 N N . PHE B 1 85 ? -9.094 30.25 6.379 1 98.5 85 PHE B N 1
ATOM 2135 C CA . PHE B 1 85 ? -8.18 29.578 7.305 1 98.5 85 PHE B CA 1
ATOM 2136 C C . PHE B 1 85 ? -6.836 29.312 6.641 1 98.5 85 PHE B C 1
ATOM 2138 O O . PHE B 1 85 ? -6.77 28.656 5.605 1 98.5 85 PHE B O 1
ATOM 2145 N N . GLU B 1 86 ? -5.758 29.812 7.184 1 98.75 86 GLU B N 1
ATOM 2146 C CA . GLU B 1 86 ? -4.383 29.672 6.715 1 98.75 86 GLU B CA 1
ATOM 2147 C C . GLU B 1 86 ? -3.385 29.906 7.848 1 98.75 86 GLU B C 1
ATOM 2149 O O . GLU B 1 86 ? -3.344 30.984 8.43 1 98.75 86 GLU B O 1
ATOM 2154 N N . ILE B 1 87 ? -2.609 28.828 8.125 1 98.81 87 ILE B N 1
ATOM 2155 C CA . ILE B 1 87 ? -1.628 29 9.188 1 98.81 87 ILE B CA 1
ATOM 2156 C C . ILE B 1 87 ? -0.27 28.484 8.727 1 98.81 87 ILE B C 1
ATOM 2158 O O . ILE B 1 87 ? -0.195 27.609 7.867 1 98.81 87 ILE B O 1
ATOM 2162 N N . HIS B 1 88 ? 0.806 29.047 9.312 1 98.94 88 HIS B N 1
ATOM 2163 C CA . HIS B 1 88 ? 2.191 28.656 9.078 1 98.94 88 HIS B CA 1
ATOM 2164 C C . HIS B 1 88 ? 2.92 28.391 10.391 1 98.94 88 HIS B C 1
ATOM 2166 O O . HIS B 1 88 ? 3.143 29.312 11.18 1 98.94 88 HIS B O 1
ATOM 2172 N N . VAL B 1 89 ? 3.297 27.141 10.555 1 98.94 89 VAL B N 1
ATOM 2173 C CA . VAL B 1 89 ? 3.848 26.75 11.844 1 98.94 89 VAL B CA 1
ATOM 2174 C C . VAL B 1 89 ? 5.27 26.219 11.664 1 98.94 89 VAL B C 1
ATOM 2176 O O . VAL B 1 89 ? 5.52 25.375 10.797 1 98.94 89 VAL B O 1
ATOM 2179 N N . THR B 1 90 ? 6.188 26.781 12.43 1 98.88 90 THR B N 1
ATOM 2180 C CA . THR B 1 90 ? 7.578 26.359 12.328 1 98.88 90 THR B CA 1
ATOM 2181 C C . THR B 1 90 ? 8.172 26.094 13.711 1 98.88 90 THR B C 1
ATOM 2183 O O . THR B 1 90 ? 7.91 26.828 14.656 1 98.88 90 THR B O 1
ATOM 2186 N N . HIS B 1 91 ? 8.961 25.062 13.789 1 98.88 91 HIS B N 1
ATOM 2187 C CA . HIS B 1 91 ? 9.727 24.75 15 1 98.88 91 HIS B CA 1
ATOM 2188 C C . HIS B 1 91 ? 8.836 24.781 16.234 1 98.88 91 HIS B C 1
ATOM 2190 O O . HIS B 1 91 ? 9.18 25.406 17.234 1 98.88 91 HIS B O 1
ATOM 2196 N N . SER B 1 92 ? 7.75 24.078 16.109 1 98.94 92 SER B N 1
ATOM 2197 C CA . SER B 1 92 ? 6.762 24.172 17.188 1 98.94 92 SER B CA 1
ATOM 2198 C C . SER B 1 92 ? 6.246 22.781 17.578 1 98.94 92 SER B C 1
ATOM 2200 O O . SER B 1 92 ? 6.52 21.797 16.891 1 98.94 92 SER B O 1
ATOM 2202 N N . ASN B 1 93 ? 5.645 22.703 18.75 1 98.94 93 ASN B N 1
ATOM 2203 C CA . ASN B 1 93 ? 5.086 21.453 19.266 1 98.94 93 ASN B CA 1
ATOM 2204 C C . ASN B 1 93 ? 3.562 21.453 19.188 1 98.94 93 ASN B C 1
ATOM 2206 O O . ASN B 1 93 ? 2.896 22.172 19.938 1 98.94 93 ASN B O 1
ATOM 2210 N N . LEU B 1 94 ? 3.008 20.609 18.312 1 98.81 94 LEU B N 1
ATOM 2211 C CA . LEU B 1 94 ? 1.567 20.5 18.109 1 98.81 94 LEU B CA 1
ATOM 2212 C C . LEU B 1 94 ? 1.053 19.156 18.609 1 98.81 94 LEU B C 1
ATOM 2214 O O . LEU B 1 94 ? 0.016 18.672 18.141 1 98.81 94 LEU B O 1
ATOM 2218 N N . SER B 1 95 ? 1.761 18.547 19.547 1 98.88 95 SER B N 1
ATOM 2219 C CA . SER B 1 95 ? 1.343 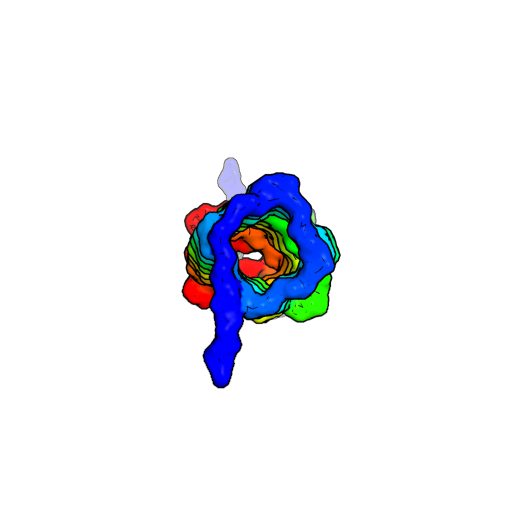17.219 20 1 98.88 95 SER B CA 1
ATOM 2220 C C . SER B 1 95 ? -0.116 17.234 20.453 1 98.88 95 SER B C 1
ATOM 2222 O O . SER B 1 95 ? -0.542 18.125 21.188 1 98.88 95 SER B O 1
ATOM 2224 N N . PHE B 1 96 ? -0.885 16.297 19.859 1 98.69 96 PHE B N 1
ATOM 2225 C CA . PHE B 1 96 ? -2.268 16.016 20.234 1 98.69 96 PHE B CA 1
ATOM 2226 C C . PHE B 1 96 ? -3.188 17.141 19.781 1 98.69 96 PHE B C 1
ATOM 2228 O O . PHE B 1 96 ? -4.32 17.266 20.25 1 98.69 96 PHE B O 1
ATOM 2235 N N . ALA B 1 97 ? -2.736 17.984 18.906 1 98.75 97 ALA B N 1
ATOM 2236 C CA . ALA B 1 97 ? -3.619 18.969 18.281 1 98.75 97 ALA B CA 1
ATOM 2237 C C . ALA B 1 97 ? -4.609 18.281 17.328 1 98.75 97 ALA B C 1
ATOM 2239 O O . ALA B 1 97 ? -4.445 17.109 17 1 98.75 97 ALA B O 1
ATOM 2240 N N . SER B 1 98 ? -5.688 19.031 16.984 1 98.81 98 SER B N 1
ATOM 2241 C CA . SER B 1 98 ? -6.691 18.438 16.109 1 98.81 98 SER B CA 1
ATOM 2242 C C . SER B 1 98 ? -7 19.359 14.93 1 98.81 98 SER B C 1
ATOM 2244 O O . SER B 1 98 ? -7.285 20.547 15.109 1 98.81 98 SER B O 1
ATOM 2246 N N . PHE B 1 99 ? -6.914 18.766 13.734 1 98.75 99 PHE B N 1
ATOM 2247 C CA . PHE B 1 99 ? -7.309 19.422 12.492 1 98.75 99 PHE B CA 1
ATOM 2248 C C . PHE B 1 99 ? -8.461 18.672 11.828 1 98.75 99 PHE B C 1
ATOM 2250 O O . PHE B 1 99 ? -8.609 18.719 10.609 1 98.75 99 PHE B O 1
ATOM 2257 N N . ASP B 1 100 ? -9.273 18.031 12.664 1 98.56 100 ASP B N 1
ATOM 2258 C CA . ASP B 1 100 ? -10.375 17.203 12.18 1 98.56 100 ASP B CA 1
ATOM 2259 C C . ASP B 1 100 ? -11.273 18 11.234 1 98.56 100 ASP B C 1
ATOM 2261 O O . ASP B 1 100 ? -11.711 19.109 11.57 1 98.56 100 ASP B O 1
ATOM 2265 N N . LYS B 1 101 ? -11.461 17.5 9.938 1 98.06 101 LYS B N 1
ATOM 2266 C CA . LYS B 1 101 ? -12.359 18.031 8.914 1 98.06 101 LYS B CA 1
ATOM 2267 C C . LYS B 1 101 ? -11.883 19.391 8.422 1 98.06 101 LYS B C 1
ATOM 2269 O O . LYS B 1 101 ? -12.633 20.109 7.77 1 98.06 101 LYS B O 1
ATOM 2274 N N . LYS B 1 102 ? -10.664 19.734 8.633 1 98.25 102 LYS B N 1
ATOM 2275 C CA . LYS B 1 102 ? -10.172 21.062 8.266 1 98.25 102 LYS B CA 1
ATOM 2276 C C . LYS B 1 102 ? -9.555 21.047 6.871 1 98.25 102 LYS B C 1
ATOM 2278 O O . LYS B 1 102 ? -8.875 20.094 6.492 1 98.25 102 LYS B O 1
ATOM 2283 N N . LYS B 1 103 ? -9.797 22.156 6.188 1 98.12 103 LYS B N 1
ATOM 2284 C CA . LYS B 1 103 ? -9.062 22.422 4.953 1 98.12 103 LYS B CA 1
ATOM 2285 C C . LYS B 1 103 ? -7.793 23.234 5.223 1 98.12 103 LYS B C 1
ATOM 2287 O O . LYS B 1 103 ? -7.863 24.375 5.676 1 98.12 103 LYS B O 1
ATOM 2292 N N . LEU B 1 104 ? -6.711 22.656 4.914 1 98.25 104 LEU B N 1
ATOM 2293 C CA . LEU B 1 104 ? -5.438 23.266 5.285 1 98.25 104 LEU B CA 1
ATOM 2294 C C . LEU B 1 104 ? -4.738 23.844 4.062 1 98.25 104 LEU B C 1
ATOM 2296 O O . LEU B 1 104 ? -3.508 23.875 4.004 1 98.25 104 LEU B O 1
ATOM 2300 N N . TYR B 1 105 ? -5.527 24.359 3.17 1 96.44 105 TYR B N 1
ATOM 2301 C CA . TYR B 1 105 ? -5.004 24.953 1.941 1 96.44 105 TYR B CA 1
ATOM 2302 C C . TYR B 1 105 ? -3.98 26.031 2.25 1 96.44 105 TYR B C 1
ATOM 2304 O O . TYR B 1 105 ? -4.223 26.906 3.09 1 96.44 105 TYR B O 1
ATOM 2312 N N . LYS B 1 106 ? -2.805 25.922 1.696 1 97.06 106 LYS B N 1
ATOM 2313 C CA . LYS B 1 106 ? -1.739 26.906 1.762 1 97.06 106 LYS B CA 1
ATOM 2314 C C . LYS B 1 106 ? -1.075 26.922 3.135 1 97.06 106 LYS B C 1
ATOM 2316 O O . LYS B 1 106 ? -0.113 27.656 3.363 1 97.06 106 LYS B O 1
ATOM 2321 N N . SER B 1 107 ? -1.577 26.172 4.02 1 98.75 107 SER B N 1
ATOM 2322 C CA . SER B 1 107 ? -0.949 26.094 5.336 1 98.75 107 SER B CA 1
ATOM 2323 C C . SER B 1 107 ? 0.342 25.281 5.281 1 98.75 107 SER B C 1
ATOM 2325 O O . SER B 1 107 ? 0.504 24.406 4.418 1 98.75 107 SER B O 1
ATOM 2327 N N . THR B 1 108 ? 1.279 25.672 6.176 1 98.88 108 THR B N 1
ATOM 2328 C CA . THR B 1 108 ? 2.574 25 6.172 1 98.88 108 THR B CA 1
ATOM 2329 C C . THR B 1 108 ? 2.98 24.594 7.586 1 98.88 108 THR B C 1
ATOM 2331 O O . THR B 1 108 ? 2.723 25.328 8.547 1 98.88 108 THR B O 1
ATOM 2334 N N . PHE B 1 109 ? 3.535 23.438 7.707 1 98.94 109 PHE B N 1
ATOM 2335 C CA . PHE B 1 109 ? 4.113 22.906 8.938 1 98.94 109 PHE B CA 1
ATOM 2336 C C . PHE B 1 109 ? 5.555 22.469 8.711 1 98.94 109 PHE B C 1
ATOM 2338 O O . PHE B 1 109 ? 5.82 21.578 7.887 1 98.94 109 PHE B O 1
ATOM 2345 N N . THR B 1 110 ? 6.52 23.141 9.383 1 98.88 110 THR B N 1
ATOM 2346 C CA . THR B 1 110 ? 7.93 22.844 9.18 1 98.88 110 THR B CA 1
ATOM 2347 C C . THR B 1 110 ? 8.633 22.594 10.516 1 98.88 110 THR B C 1
ATOM 2349 O O . THR B 1 110 ? 8.539 23.422 11.43 1 98.88 110 THR B O 1
ATOM 2352 N N . GLU B 1 111 ? 9.312 21.469 10.625 1 98.88 111 GLU B N 1
ATOM 2353 C CA . GLU B 1 111 ? 10.07 21.141 11.828 1 98.88 111 GLU B CA 1
ATOM 2354 C C . GLU B 1 111 ? 9.195 21.203 13.07 1 98.88 111 GLU B C 1
ATOM 2356 O O . GLU B 1 111 ? 9.547 21.859 14.055 1 98.88 111 GLU B O 1
ATOM 2361 N N . CYS B 1 112 ? 8.086 20.516 12.961 1 98.94 112 CYS B N 1
ATOM 2362 C CA . CYS B 1 112 ? 7.129 20.484 14.062 1 98.94 112 CYS B CA 1
ATOM 2363 C C . CYS B 1 112 ? 7.031 19.078 14.656 1 98.94 112 CYS B C 1
ATOM 2365 O O . CYS B 1 112 ? 7.262 18.094 13.969 1 98.94 112 CYS B O 1
ATOM 2367 N N . ASN B 1 113 ? 6.816 19.031 15.945 1 98.94 113 ASN B N 1
ATOM 2368 C CA . ASN B 1 113 ? 6.363 17.797 16.578 1 98.94 113 ASN B CA 1
ATOM 2369 C C . ASN B 1 113 ? 4.848 17.641 16.5 1 98.94 113 ASN B C 1
ATOM 2371 O O . ASN B 1 113 ? 4.113 18.406 17.141 1 98.94 113 ASN B O 1
ATOM 2375 N N . MET B 1 114 ? 4.391 16.703 15.758 1 98.88 114 MET B N 1
ATOM 2376 C CA . MET B 1 114 ? 2.959 16.5 15.539 1 98.88 114 MET B CA 1
ATOM 2377 C C . MET B 1 114 ? 2.525 15.125 16.016 1 98.88 114 MET B C 1
ATOM 2379 O O . MET B 1 114 ? 1.71 14.461 15.375 1 98.88 114 MET B O 1
ATOM 2383 N N . GLU B 1 115 ? 3.111 14.703 17.094 1 98.88 115 GLU B N 1
ATOM 2384 C CA . GLU B 1 115 ? 2.732 13.43 17.688 1 98.88 115 GLU B CA 1
ATOM 2385 C C . GLU B 1 115 ? 1.257 13.414 18.078 1 98.88 115 GLU B C 1
ATOM 2387 O O . GLU B 1 115 ? 0.786 14.312 18.781 1 98.88 115 GLU B O 1
ATOM 2392 N N . GLY B 1 116 ? 0.57 12.438 17.578 1 98.81 116 GLY B N 1
ATOM 2393 C CA . GLY B 1 116 ? -0.809 12.242 18 1 98.81 116 GLY B CA 1
ATOM 2394 C C . GLY B 1 116 ? -1.765 13.25 17.391 1 98.81 116 GLY B C 1
ATOM 2395 O O . GLY B 1 116 ? -2.91 13.367 17.828 1 98.81 116 GLY B O 1
ATOM 2396 N N . VAL B 1 117 ? -1.393 13.953 16.422 1 98.88 117 VAL B N 1
ATOM 2397 C CA . VAL B 1 117 ? -2.271 14.945 15.805 1 98.88 117 VAL B CA 1
ATOM 2398 C C . VAL B 1 117 ? -3.398 14.234 15.062 1 98.88 117 VAL B C 1
ATOM 2400 O O . VAL B 1 117 ? -3.191 13.164 14.477 1 98.88 117 VAL B O 1
ATOM 2403 N N . ASN B 1 118 ? -4.566 14.836 15.102 1 98.94 118 ASN B N 1
ATOM 2404 C CA . ASN B 1 118 ? -5.738 14.289 14.422 1 98.94 118 ASN B CA 1
ATOM 2405 C C . ASN B 1 118 ? -5.988 14.992 13.094 1 98.94 118 ASN B C 1
ATOM 2407 O O . ASN B 1 118 ? -6.414 16.156 13.07 1 98.94 118 ASN B O 1
ATOM 2411 N N . PHE B 1 119 ? -5.758 14.273 11.969 1 98.88 119 PHE B N 1
ATOM 2412 C CA . PHE B 1 119 ? -6.023 14.805 10.641 1 98.88 119 PHE B CA 1
ATOM 2413 C C . PHE B 1 119 ? -7.238 14.133 10.008 1 98.88 119 PHE B C 1
ATOM 2415 O O . PHE B 1 119 ? -7.422 14.18 8.797 1 98.88 119 PHE B O 1
ATOM 2422 N N . THR B 1 120 ? -8.102 13.547 10.828 1 98.81 120 THR B N 1
ATOM 2423 C CA . THR B 1 120 ? -9.266 12.836 10.305 1 98.81 120 THR B CA 1
ATOM 2424 C C . THR B 1 120 ? -10.117 13.758 9.438 1 98.81 120 THR B C 1
ATOM 2426 O O . THR B 1 120 ? -10.406 14.891 9.828 1 98.81 120 THR B O 1
ATOM 2429 N N . GLN B 1 121 ? -10.445 13.305 8.172 1 98.81 121 GLN B N 1
ATOM 2430 C CA . GLN B 1 121 ? -11.297 13.984 7.207 1 98.81 121 GLN B CA 1
ATOM 2431 C C . GLN B 1 121 ? -10.727 15.359 6.844 1 98.81 121 GLN B C 1
ATOM 2433 O O . GLN B 1 121 ? -11.445 16.219 6.32 1 98.81 121 GLN B O 1
ATOM 2438 N N . ALA B 1 122 ? -9.469 15.633 7.113 1 98.81 122 ALA B N 1
ATOM 2439 C CA . ALA B 1 122 ? -8.836 16.891 6.742 1 98.81 122 ALA B CA 1
ATOM 2440 C C . ALA B 1 122 ? -8.359 16.875 5.293 1 98.81 122 ALA B C 1
ATOM 2442 O O . ALA B 1 122 ? -8.234 15.797 4.695 1 98.81 122 ALA B O 1
ATOM 2443 N N . ASP B 1 123 ? -8.18 18.031 4.707 1 98.81 123 ASP B N 1
ATOM 2444 C CA . ASP B 1 123 ? -7.637 18.188 3.359 1 98.81 123 ASP B CA 1
ATOM 2445 C C . ASP B 1 123 ? -6.262 18.859 3.396 1 98.81 123 ASP B C 1
ATOM 2447 O O . ASP B 1 123 ? -6.156 20.062 3.645 1 98.81 123 ASP B O 1
ATOM 2451 N N . LEU B 1 124 ? -5.254 18.078 3.123 1 98.69 124 LEU B N 1
ATOM 2452 C CA . LEU B 1 124 ? -3.885 18.578 3.139 1 98.69 124 LEU B CA 1
ATOM 2453 C C . LEU B 1 124 ? -3.342 18.719 1.722 1 98.69 124 LEU B C 1
ATOM 2455 O O . LEU B 1 124 ? -2.164 19.031 1.532 1 98.69 124 LEU B O 1
ATOM 2459 N N . SER B 1 125 ? -4.047 18.453 0.572 1 97.69 125 SER B N 1
ATOM 2460 C CA . SER B 1 125 ? -3.598 18.391 -0.815 1 97.69 125 SER B CA 1
ATOM 2461 C C . SER B 1 125 ? -2.895 19.672 -1.233 1 97.69 125 SER B C 1
ATOM 2463 O O . SER B 1 125 ? -2.08 19.672 -2.158 1 97.69 125 SER B O 1
ATOM 2465 N N . LYS B 1 126 ? -2.926 20.766 -0.665 1 96.19 126 LYS B N 1
ATOM 2466 C CA . LYS B 1 126 ? -2.281 22.031 -1.013 1 96.19 126 LYS B CA 1
ATOM 2467 C C . LYS B 1 126 ? -1.537 22.625 0.184 1 96.19 126 LYS B C 1
ATOM 2469 O O . LYS B 1 126 ? -1.292 23.828 0.239 1 96.19 126 LYS B O 1
ATOM 2474 N N . SER B 1 127 ? -1.219 21.734 1.059 1 98.44 127 SER B N 1
ATOM 2475 C CA . SER B 1 127 ? -0.438 22.156 2.223 1 98.44 127 SER B CA 1
ATOM 2476 C C . SER B 1 127 ? 1.01 21.688 2.107 1 98.44 127 SER B C 1
ATOM 2478 O O . SER B 1 127 ? 1.384 21.031 1.127 1 98.44 127 SER B O 1
ATOM 2480 N N . LYS B 1 128 ? 1.833 22.156 2.984 1 98.62 128 LYS B N 1
ATOM 2481 C CA . LYS B 1 128 ? 3.225 21.719 3.062 1 98.62 128 LYS B CA 1
ATOM 2482 C C . LYS B 1 128 ? 3.541 21.125 4.438 1 98.62 128 LYS B C 1
ATOM 2484 O O . LYS B 1 128 ? 3.307 21.781 5.461 1 98.62 128 LYS B O 1
ATOM 2489 N N . LEU B 1 129 ? 3.949 19.938 4.445 1 98.5 129 LEU B N 1
ATOM 2490 C CA . LEU B 1 129 ? 4.441 19.234 5.621 1 98.5 129 LEU B CA 1
ATOM 2491 C C . LEU B 1 129 ? 5.902 18.828 5.445 1 98.5 129 LEU B C 1
ATOM 2493 O O . LEU B 1 129 ? 6.238 18.062 4.539 1 98.5 129 LEU B O 1
ATOM 2497 N N . GLN B 1 130 ? 6.789 19.391 6.25 1 98.62 130 GLN B N 1
ATOM 2498 C CA . GLN B 1 130 ? 8.219 19.156 6.059 1 98.62 130 GLN B CA 1
ATOM 2499 C C . GLN B 1 130 ? 8.922 18.938 7.395 1 98.62 130 GLN B C 1
ATOM 2501 O O . GLN B 1 130 ? 8.812 19.75 8.305 1 98.62 130 GLN B O 1
ATOM 2506 N N . ALA B 1 131 ? 9.648 17.812 7.492 1 98.75 131 ALA B N 1
ATOM 2507 C CA . ALA B 1 131 ? 10.484 17.5 8.648 1 98.75 131 ALA B CA 1
ATOM 2508 C C . ALA B 1 131 ? 9.664 17.5 9.938 1 98.75 131 ALA B C 1
ATOM 2510 O O . ALA B 1 131 ? 10.055 18.094 10.93 1 98.75 131 ALA B O 1
ATOM 2511 N N . CYS B 1 132 ? 8.508 16.859 9.867 1 98.88 132 CYS B N 1
ATOM 2512 C CA . CYS B 1 132 ? 7.637 16.75 11.031 1 98.88 132 CYS B CA 1
ATOM 2513 C C . CYS B 1 132 ? 7.648 15.344 11.594 1 98.88 132 CYS B C 1
ATOM 2515 O O . CYS B 1 132 ? 7.844 14.375 10.852 1 98.88 132 CYS B O 1
ATOM 2517 N N . ASN B 1 133 ? 7.57 15.25 12.93 1 98.94 133 ASN B N 1
ATOM 2518 C CA . ASN B 1 133 ? 7.312 13.977 13.586 1 98.94 133 ASN B CA 1
ATOM 2519 C C . ASN B 1 133 ? 5.82 13.648 13.609 1 98.94 133 ASN B C 1
ATOM 2521 O O . ASN B 1 133 ? 5.035 14.344 14.258 1 98.94 133 ASN B O 1
ATOM 2525 N N . LEU B 1 134 ? 5.418 12.609 12.945 1 98.88 134 LEU B N 1
ATOM 2526 C CA . LEU B 1 134 ? 4 12.289 12.789 1 98.88 134 LEU B CA 1
ATOM 2527 C C . LEU B 1 134 ? 3.645 11.016 13.539 1 98.88 134 LEU B C 1
ATOM 2529 O O . LEU B 1 134 ? 2.719 10.297 13.148 1 98.88 134 LEU B O 1
ATOM 2533 N N . LEU B 1 135 ? 4.422 10.758 14.617 1 98.75 135 LEU B N 1
ATOM 2534 C CA . LEU B 1 135 ? 4.148 9.578 15.422 1 98.75 135 LEU B CA 1
ATOM 2535 C C . LEU B 1 135 ? 2.703 9.578 15.914 1 98.75 135 LEU B C 1
ATOM 2537 O O . LEU B 1 135 ? 2.232 10.57 16.469 1 98.75 135 LEU B O 1
ATOM 2541 N N . ASP B 1 136 ? 1.98 8.5 15.617 1 98.5 136 ASP B N 1
ATOM 2542 C CA . ASP B 1 136 ? 0.622 8.25 16.094 1 98.5 136 ASP B CA 1
ATOM 2543 C C . ASP B 1 136 ? -0.351 9.289 15.539 1 98.5 136 ASP B C 1
ATOM 2545 O O . ASP B 1 136 ? -1.451 9.461 16.078 1 98.5 136 ASP B O 1
ATOM 2549 N N . ALA B 1 137 ? 0.054 10.094 14.594 1 98.81 137 ALA B N 1
ATOM 2550 C CA . ALA B 1 137 ? -0.9 10.969 13.922 1 98.81 137 ALA B CA 1
ATOM 2551 C C . ALA B 1 137 ? -2.021 10.164 13.273 1 98.81 137 ALA B C 1
ATOM 2553 O O . ALA B 1 137 ? -1.789 9.062 12.758 1 98.81 137 ALA B O 1
ATOM 2554 N N . LEU B 1 138 ? -3.203 10.719 13.281 1 98.75 138 LEU B N 1
ATOM 2555 C CA . LEU B 1 138 ? -4.363 10.016 12.734 1 98.75 138 LEU B CA 1
ATOM 2556 C C . LEU B 1 138 ? -4.676 10.492 11.32 1 98.75 138 LEU B C 1
ATOM 2558 O O . LEU B 1 138 ? -5.039 11.656 11.125 1 98.75 138 LEU B O 1
ATOM 2562 N N . PHE B 1 139 ? -4.473 9.633 10.367 1 98.69 139 PHE B N 1
ATOM 2563 C CA . PHE B 1 139 ? -4.879 9.844 8.984 1 98.69 139 PHE B CA 1
ATOM 2564 C C . PHE B 1 139 ? -6.035 8.922 8.617 1 98.69 139 PHE B C 1
ATOM 2566 O O . PHE B 1 139 ? -5.836 7.723 8.414 1 98.69 139 PHE B O 1
ATOM 2573 N N . SER B 1 140 ? -7.23 9.398 8.562 1 98.56 140 SER B N 1
ATOM 2574 C CA . SER B 1 140 ? -8.445 8.68 8.172 1 98.56 140 SER B CA 1
ATOM 2575 C C . SER B 1 140 ? -9.352 9.555 7.316 1 98.56 140 SER B C 1
ATOM 2577 O O . SER B 1 140 ? -9.789 10.625 7.758 1 98.56 140 SER B O 1
ATOM 2579 N N . ASP B 1 141 ? -9.617 9.039 6.109 1 98.69 141 ASP B N 1
ATOM 2580 C CA . ASP B 1 141 ? -10.359 9.836 5.137 1 98.69 141 ASP B CA 1
ATOM 2581 C C . ASP B 1 141 ? -9.703 11.203 4.941 1 98.69 141 ASP B C 1
ATOM 2583 O O . ASP B 1 141 ? -10.398 12.227 4.875 1 98.69 141 ASP B O 1
ATOM 2587 N N . THR B 1 142 ? -8.414 11.227 4.969 1 98.81 142 THR B N 1
ATOM 2588 C CA . THR B 1 142 ? -7.637 12.445 4.781 1 98.81 142 THR B CA 1
ATOM 2589 C C . THR B 1 142 ? -7.188 12.586 3.33 1 98.81 142 THR B C 1
ATOM 2591 O O . THR B 1 142 ? -6.785 11.602 2.701 1 98.81 142 THR B O 1
ATOM 2594 N N . ASN B 1 143 ? -7.324 13.742 2.762 1 98.88 143 ASN B N 1
ATOM 2595 C CA . ASN B 1 143 ? -6.785 14.016 1.437 1 98.88 143 ASN B CA 1
ATOM 2596 C C . ASN B 1 143 ? -5.316 14.43 1.506 1 98.88 143 ASN B C 1
ATOM 2598 O O . ASN B 1 143 ? -5.004 15.555 1.916 1 98.88 143 ASN B O 1
ATOM 2602 N N . LEU B 1 144 ? -4.484 13.562 1.115 1 98.81 144 LEU B N 1
ATOM 2603 C CA . LEU B 1 144 ? -3.045 13.781 1.176 1 98.81 144 LEU B CA 1
ATOM 2604 C C . LEU B 1 144 ? -2.455 13.914 -0.225 1 98.81 144 LEU B C 1
ATOM 2606 O O . LEU B 1 144 ? -1.249 13.734 -0.414 1 98.81 144 LEU B O 1
ATOM 2610 N N . SER B 1 145 ? -3.338 14.18 -1.194 1 98.75 145 SER B N 1
ATOM 2611 C CA . SER B 1 145 ? -2.881 14.266 -2.578 1 98.75 145 SER B CA 1
ATOM 2612 C C . SER B 1 145 ? -1.749 15.281 -2.725 1 98.75 145 SER B C 1
ATOM 2614 O O . SER B 1 145 ? -1.869 16.422 -2.277 1 98.75 145 SER B O 1
ATOM 2616 N N . GLY B 1 146 ? -0.687 14.82 -3.242 1 98.31 146 GLY B N 1
ATOM 2617 C CA . GLY B 1 146 ? 0.409 15.703 -3.6 1 98.31 146 GLY B CA 1
ATOM 2618 C C . GLY B 1 146 ? 1.291 16.062 -2.422 1 98.31 146 GLY B C 1
ATOM 2619 O O . GLY B 1 146 ? 2.281 16.781 -2.578 1 98.31 146 GLY B O 1
ATOM 2620 N N . VAL B 1 147 ? 1 15.609 -1.242 1 98.69 147 VAL B N 1
ATOM 2621 C CA . VAL B 1 147 ? 1.773 15.969 -0.06 1 98.69 147 VAL B CA 1
ATOM 2622 C C . VAL B 1 147 ? 3.131 15.273 -0.094 1 98.69 147 VAL B C 1
ATOM 2624 O O . VAL B 1 147 ? 3.227 14.109 -0.477 1 98.69 147 VAL B O 1
ATOM 2627 N N . ASP B 1 148 ? 4.188 15.977 0.223 1 98.69 148 ASP B N 1
ATOM 2628 C CA . ASP B 1 148 ? 5.547 15.445 0.281 1 98.69 148 ASP B CA 1
ATOM 2629 C C . ASP B 1 148 ? 5.867 14.914 1.675 1 98.69 148 ASP B C 1
ATOM 2631 O O . ASP B 1 148 ? 6.035 15.688 2.619 1 98.69 148 ASP B O 1
ATOM 2635 N N . PHE B 1 149 ? 5.996 13.547 1.836 1 98.69 149 PHE B N 1
ATOM 2636 C CA . PHE B 1 149 ? 6.254 12.93 3.135 1 98.69 149 PHE B CA 1
ATOM 2637 C C . PHE B 1 149 ? 7.727 12.578 3.285 1 98.69 149 PHE B C 1
ATOM 2639 O O . PHE B 1 149 ? 8.141 12.031 4.312 1 98.69 149 PHE B O 1
ATOM 2646 N N . ARG B 1 150 ? 8.617 12.961 2.348 1 98.44 150 ARG B N 1
ATOM 2647 C CA . ARG B 1 150 ? 9.977 12.438 2.258 1 98.44 150 ARG B CA 1
ATOM 2648 C C . ARG B 1 150 ? 10.789 12.805 3.496 1 98.44 150 ARG B C 1
ATOM 2650 O O . ARG B 1 150 ? 11.648 12.039 3.934 1 98.44 150 ARG B O 1
ATOM 2657 N N . THR B 1 151 ? 10.461 13.945 4.078 1 98.44 151 THR B N 1
ATOM 2658 C CA . THR B 1 151 ? 11.273 14.391 5.207 1 98.44 151 THR B CA 1
ATOM 2659 C C . THR B 1 151 ? 10.555 14.133 6.527 1 98.44 151 THR B C 1
ATOM 2661 O O . THR B 1 151 ? 11.109 14.375 7.602 1 98.44 151 THR B O 1
ATOM 2664 N N . ASN B 1 152 ? 9.312 13.711 6.48 1 98.62 152 ASN B N 1
ATOM 2665 C CA . ASN B 1 152 ? 8.531 13.469 7.688 1 98.62 152 ASN B CA 1
ATOM 2666 C C . ASN B 1 152 ? 8.828 12.094 8.281 1 98.62 152 ASN B C 1
ATOM 2668 O O . ASN B 1 152 ? 9.266 11.188 7.57 1 98.62 152 ASN B O 1
ATOM 2672 N N . THR B 1 153 ? 8.625 11.992 9.539 1 98.31 153 THR B N 1
ATOM 2673 C CA . THR B 1 153 ? 9 10.742 10.203 1 98.31 153 THR B CA 1
ATOM 2674 C C . THR B 1 153 ? 7.816 10.148 10.953 1 98.31 153 THR B C 1
ATOM 2676 O O . THR B 1 153 ? 6.879 10.867 11.312 1 98.31 153 THR B O 1
ATOM 2679 N N . ASN B 1 154 ? 7.836 8.852 11.094 1 98.12 154 ASN B N 1
ATOM 2680 C CA . ASN B 1 154 ? 6.988 8.047 11.969 1 98.12 154 ASN B CA 1
ATOM 2681 C C . ASN B 1 154 ? 5.531 8.086 11.523 1 98.12 154 ASN B C 1
ATOM 2683 O O . ASN B 1 154 ? 4.625 7.812 12.312 1 98.12 154 ASN B O 1
ATOM 2687 N N . PHE B 1 155 ? 5.25 8.461 10.336 1 98.5 155 PHE B N 1
ATOM 2688 C CA . PHE B 1 155 ? 3.869 8.438 9.867 1 98.5 155 PHE B CA 1
ATOM 2689 C C . PHE B 1 155 ? 3.414 7.008 9.594 1 98.5 155 PHE B C 1
ATOM 2691 O O . PHE B 1 155 ? 4.238 6.125 9.352 1 98.5 155 PHE B O 1
ATOM 2698 N N . LEU B 1 156 ? 2.162 6.77 9.766 1 98.19 156 LEU B N 1
ATOM 2699 C CA . LEU B 1 156 ? 1.454 5.566 9.352 1 98.19 156 LEU B CA 1
ATOM 2700 C C . LEU B 1 156 ? 0.211 5.918 8.539 1 98.19 156 LEU B C 1
ATOM 2702 O O . LEU B 1 156 ? -0.721 6.535 9.062 1 98.19 156 LEU B O 1
ATOM 2706 N N . ILE B 1 157 ? 0.24 5.555 7.289 1 98.31 157 ILE B N 1
ATOM 2707 C CA . ILE B 1 157 ? -0.856 5.918 6.398 1 98.31 157 ILE B CA 1
ATOM 2708 C C . ILE B 1 157 ? -1.404 4.668 5.715 1 98.31 157 ILE B C 1
ATOM 2710 O O . ILE B 1 157 ? -0.652 3.91 5.098 1 98.31 157 ILE B O 1
ATOM 2714 N N . HIS B 1 158 ? -2.656 4.457 5.871 1 97.19 158 HIS B N 1
ATOM 2715 C CA . HIS B 1 158 ? -3.334 3.41 5.117 1 97.19 158 HIS B CA 1
ATOM 2716 C C . HIS B 1 158 ? -3.848 3.939 3.781 1 97.19 158 HIS B C 1
ATOM 2718 O O . HIS B 1 158 ? -4.773 4.75 3.746 1 97.19 158 HIS B O 1
ATOM 2724 N N . PRO B 1 159 ? -3.299 3.432 2.678 1 96.69 159 PRO B N 1
ATOM 2725 C CA . PRO B 1 159 ? -3.629 4.02 1.377 1 96.69 159 PRO B CA 1
ATOM 2726 C C . PRO B 1 159 ? -5.117 3.926 1.049 1 96.69 159 PRO B C 1
ATOM 2728 O O . PRO B 1 159 ? -5.668 4.82 0.402 1 96.69 159 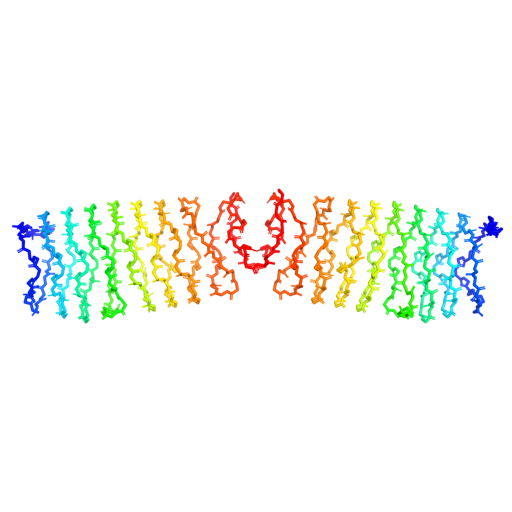PRO B O 1
ATOM 2731 N N . GLU B 1 160 ? -5.812 2.971 1.569 1 94.56 160 GLU B N 1
ATOM 2732 C CA . GLU B 1 160 ? -7.223 2.77 1.244 1 94.56 160 GLU B CA 1
ATOM 2733 C C . GLU B 1 160 ? -8.109 3.715 2.047 1 94.56 160 GLU B C 1
ATOM 2735 O O . GLU B 1 160 ? -9.266 3.949 1.681 1 94.56 160 GLU B O 1
ATOM 2740 N N . ALA B 1 161 ? -7.652 4.16 3.104 1 97 161 ALA B N 1
ATOM 2741 C CA . ALA B 1 161 ? -8.445 5.016 3.979 1 97 1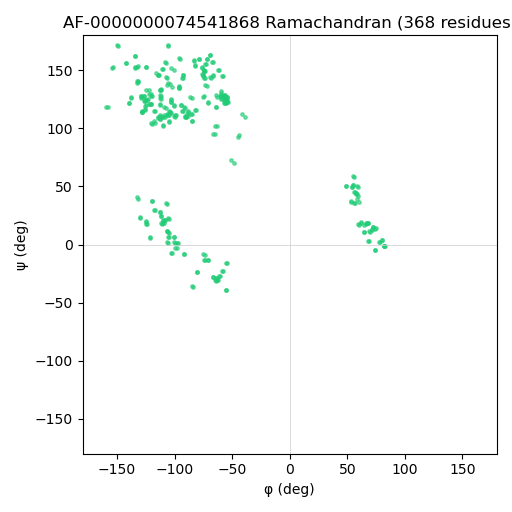61 ALA B CA 1
ATOM 2742 C C . ALA B 1 161 ? -8.125 6.488 3.746 1 97 161 ALA B C 1
ATOM 2744 O O . ALA B 1 161 ? -8.633 7.359 4.457 1 97 161 ALA B O 1
ATOM 2745 N N . ASN B 1 162 ? -7.242 6.75 2.812 1 98.25 162 ASN B N 1
ATOM 2746 C CA . ASN B 1 162 ? -6.797 8.102 2.496 1 98.25 162 ASN B CA 1
ATOM 2747 C C . ASN B 1 162 ? -6.582 8.281 0.996 1 98.25 162 ASN B C 1
ATOM 2749 O O . ASN B 1 162 ? -6.496 7.301 0.254 1 98.25 162 ASN B O 1
ATOM 2753 N N . THR B 1 163 ? -6.66 9.453 0.567 1 98.5 163 THR B N 1
ATOM 2754 C CA . THR B 1 163 ? -6.289 9.773 -0.806 1 98.5 163 THR B CA 1
ATOM 2755 C C . THR B 1 163 ? -4.828 10.211 -0.884 1 98.5 163 THR B C 1
ATOM 2757 O O . THR B 1 163 ? -4.457 11.25 -0.336 1 98.5 163 THR B O 1
ATOM 2760 N N . ILE B 1 164 ? -4.012 9.43 -1.562 1 98.5 164 ILE B N 1
ATOM 2761 C CA . ILE B 1 164 ? -2.582 9.711 -1.49 1 9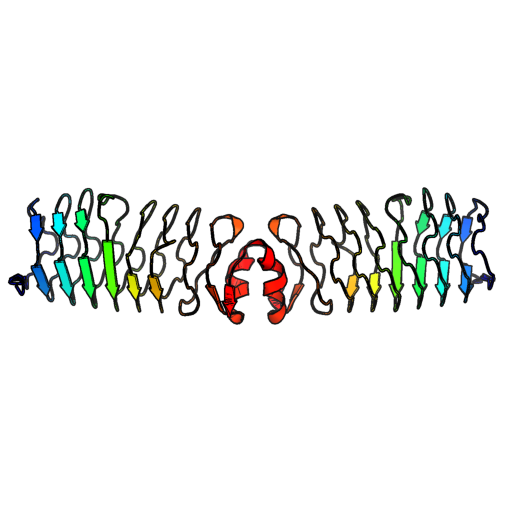8.5 164 ILE B CA 1
ATOM 2762 C C . ILE B 1 164 ? -2.02 9.898 -2.898 1 98.5 164 ILE B C 1
ATOM 2764 O O . ILE B 1 164 ? -0.813 9.758 -3.115 1 98.5 164 ILE B O 1
ATOM 2768 N N . LYS B 1 165 ? -2.906 10.195 -3.867 1 98.25 165 LYS B N 1
ATOM 2769 C CA . LYS B 1 165 ? -2.463 10.375 -5.246 1 98.25 165 LYS B CA 1
ATOM 2770 C C . LYS B 1 165 ? -1.388 11.453 -5.344 1 98.25 165 LYS B C 1
ATOM 2772 O O . LYS B 1 165 ? -1.55 12.547 -4.805 1 98.25 165 LYS B O 1
ATOM 2777 N N . LYS B 1 166 ? -0.243 11.141 -5.984 1 98.31 166 LYS B N 1
ATOM 2778 C CA . LYS B 1 166 ? 0.874 12.039 -6.262 1 98.31 166 LYS B CA 1
ATOM 2779 C C . LYS B 1 166 ? 1.604 12.422 -4.977 1 98.31 166 LYS B C 1
ATOM 2781 O O . LYS B 1 166 ? 2.471 13.297 -4.984 1 98.31 166 LYS B O 1
ATOM 2786 N N . ALA B 1 167 ? 1.198 11.867 -3.836 1 98.62 167 ALA B N 1
ATOM 2787 C CA . ALA B 1 167 ? 2.006 12.062 -2.635 1 98.62 167 ALA B CA 1
ATOM 2788 C C . ALA B 1 167 ? 3.396 11.461 -2.807 1 98.62 167 ALA B C 1
ATOM 2790 O O . ALA B 1 167 ? 3.58 10.508 -3.57 1 98.62 167 ALA B O 1
ATOM 2791 N N . ARG B 1 168 ? 4.359 12.008 -2.176 1 98.56 168 ARG B N 1
ATOM 2792 C CA . ARG B 1 168 ? 5.754 11.617 -2.363 1 98.56 168 ARG B CA 1
ATOM 2793 C C . ARG B 1 168 ? 6.305 10.945 -1.109 1 98.56 168 ARG B C 1
ATOM 2795 O O . ARG B 1 168 ? 6.105 11.438 0.003 1 98.56 168 ARG B O 1
ATOM 2802 N N . PHE B 1 169 ? 6.977 9.797 -1.317 1 98.25 169 PHE B N 1
ATOM 2803 C CA . PHE B 1 169 ? 7.559 9.039 -0.214 1 98.25 169 PHE B CA 1
ATOM 2804 C C . PHE B 1 169 ? 8.977 8.602 -0.544 1 98.25 169 PHE B C 1
ATOM 2806 O O . PHE B 1 169 ? 9.336 8.469 -1.717 1 98.25 169 PHE B O 1
ATOM 2813 N N . GLN B 1 170 ? 9.797 8.43 0.487 1 96.81 170 GLN B N 1
ATOM 2814 C CA . GLN B 1 170 ? 11.062 7.719 0.331 1 96.81 170 GLN B CA 1
ATOM 2815 C C . GLN B 1 170 ? 10.844 6.215 0.234 1 96.81 170 GLN B C 1
ATOM 2817 O O . GLN B 1 170 ? 9.984 5.66 0.926 1 96.81 170 GLN B O 1
ATOM 2822 N N . SER B 1 171 ? 11.711 5.59 -0.585 1 95.56 171 SER B N 1
ATOM 2823 C CA . SER B 1 171 ? 11.594 4.152 -0.792 1 95.56 171 SER B CA 1
ATOM 2824 C C . SER B 1 171 ? 11.641 3.396 0.533 1 95.56 171 SER B C 1
ATOM 2826 O O . SER B 1 171 ? 10.891 2.443 0.74 1 95.56 171 SER B O 1
ATOM 2828 N N . GLN B 1 172 ? 12.469 3.838 1.411 1 94.25 172 GLN B N 1
ATOM 2829 C CA . GLN B 1 172 ? 12.703 3.127 2.664 1 94.25 172 GLN B CA 1
ATOM 2830 C C . GLN B 1 172 ? 11.5 3.24 3.594 1 94.25 172 GLN B C 1
ATOM 2832 O O . GLN B 1 172 ? 11.406 2.518 4.586 1 94.25 172 GLN B O 1
ATOM 2837 N N . ASP B 1 173 ? 10.586 4.137 3.289 1 96 173 ASP B N 1
ATOM 2838 C CA . ASP B 1 173 ? 9.469 4.379 4.199 1 96 173 ASP B CA 1
ATOM 2839 C C . ASP B 1 173 ? 8.18 3.768 3.656 1 96 173 ASP B C 1
ATOM 2841 O O . ASP B 1 173 ? 7.117 3.908 4.266 1 96 173 ASP B O 1
ATOM 2845 N N . LEU B 1 174 ? 8.289 3.045 2.584 1 97.06 174 LEU B N 1
ATOM 2846 C CA . LEU B 1 174 ? 7.082 2.551 1.932 1 97.06 174 LEU B CA 1
ATOM 2847 C C . LEU B 1 174 ? 6.363 1.536 2.814 1 97.06 174 LEU B C 1
ATOM 2849 O O . LEU B 1 174 ? 5.145 1.379 2.721 1 97.06 174 LEU B O 1
ATOM 2853 N N . HIS B 1 175 ? 7.102 0.826 3.678 1 96.12 175 HIS B N 1
ATOM 2854 C CA . HIS B 1 175 ? 6.473 -0.128 4.586 1 96.12 175 HIS B CA 1
ATOM 2855 C C . HIS B 1 175 ? 5.438 0.554 5.473 1 96.12 175 HIS B C 1
ATOM 2857 O O . HIS B 1 175 ? 4.469 -0.078 5.902 1 96.12 175 HIS B O 1
ATOM 2863 N N . ARG B 1 176 ? 5.504 1.838 5.703 1 96.94 176 ARG B N 1
ATOM 2864 C CA . ARG B 1 176 ? 4.594 2.6 6.551 1 96.94 176 ARG B CA 1
ATOM 2865 C C . ARG B 1 176 ? 3.24 2.791 5.871 1 96.94 176 ARG B C 1
ATOM 2867 O O . ARG B 1 176 ? 2.264 3.17 6.52 1 96.94 176 ARG B O 1
ATOM 2874 N N . LEU B 1 177 ? 3.115 2.533 4.582 1 97.94 177 LEU B N 1
ATOM 2875 C CA . LEU B 1 177 ? 1.862 2.572 3.834 1 97.94 177 LEU B CA 1
ATOM 2876 C C . LEU B 1 177 ? 1.202 1.197 3.811 1 97.94 177 LEU B C 1
ATOM 2878 O O . LEU B 1 177 ? 0.059 1.061 3.367 1 97.94 177 LEU B O 1
ATOM 2882 N N . LEU B 1 178 ? 1.944 0.134 4.316 1 97.44 178 LEU B N 1
ATOM 2883 C CA . LEU B 1 178 ? 1.502 -1.239 4.098 1 97.44 178 LEU B CA 1
ATOM 2884 C C . LEU B 1 178 ? 1.275 -1.953 5.426 1 97.44 178 LEU B C 1
ATOM 2886 O O . LEU B 1 178 ? 0.92 -3.133 5.449 1 97.44 178 LEU B O 1
ATOM 2890 N N . MET B 1 179 ? 1.38 -1.26 6.531 1 94.06 179 MET B N 1
ATOM 2891 C CA . MET B 1 179 ? 1.293 -1.865 7.859 1 94.06 179 MET B CA 1
ATOM 2892 C C . MET B 1 179 ? -0.078 -2.494 8.078 1 94.06 179 MET B C 1
ATOM 2894 O O . MET B 1 179 ? -0.189 -3.537 8.727 1 94.06 179 MET B O 1
ATOM 2898 N N . GLY B 1 180 ? -1.087 -1.988 7.496 1 93.44 180 GLY B N 1
ATOM 2899 C CA . GLY B 1 180 ? -2.441 -2.48 7.688 1 93.44 180 GLY B CA 1
ATOM 2900 C C . GLY B 1 180 ? -2.703 -3.801 6.988 1 93.44 180 GLY B C 1
ATOM 2901 O O . GLY B 1 180 ? -3.707 -4.465 7.258 1 93.44 180 GLY B O 1
ATOM 2902 N N . TYR B 1 181 ? -1.846 -4.234 6.207 1 96 181 TYR B N 1
ATOM 2903 C CA . TYR B 1 181 ? -2.062 -5.445 5.426 1 96 181 TYR B CA 1
ATOM 2904 C C . TYR B 1 181 ? -1.4 -6.648 6.09 1 96 181 TYR B C 1
ATOM 2906 O O . TYR B 1 181 ? -1.547 -7.781 5.625 1 96 181 TYR B O 1
ATOM 2914 N N . ASN B 1 182 ? -0.708 -6.43 7.176 1 96.56 182 ASN B N 1
ATOM 2915 C CA . ASN B 1 182 ? -0.084 -7.488 7.965 1 96.56 182 ASN B CA 1
ATOM 2916 C C . ASN B 1 182 ? 0.865 -8.328 7.117 1 96.56 182 ASN B C 1
ATOM 2918 O O . ASN B 1 182 ? 0.848 -9.562 7.199 1 96.56 182 ASN B O 1
ATOM 2922 N N . ILE B 1 183 ? 1.558 -7.688 6.168 1 97.75 183 ILE B N 1
ATOM 2923 C CA . ILE B 1 183 ? 2.584 -8.375 5.395 1 97.75 183 ILE B CA 1
ATOM 2924 C C . ILE B 1 183 ? 3.865 -8.484 6.219 1 97.75 183 ILE B C 1
ATOM 2926 O O . ILE B 1 183 ? 4 -7.836 7.258 1 97.75 183 ILE B O 1
ATOM 2930 N N . ILE B 1 184 ? 4.703 -9.375 5.879 1 97.81 184 ILE B N 1
ATOM 2931 C CA . ILE B 1 184 ? 6.023 -9.516 6.484 1 97.81 184 ILE B CA 1
ATOM 2932 C C . ILE B 1 184 ? 7.082 -8.945 5.539 1 97.81 184 ILE B C 1
ATOM 2934 O O . ILE B 1 184 ? 7.109 -9.281 4.355 1 97.81 184 ILE B O 1
ATOM 2938 N N . VAL B 1 185 ? 7.859 -8.023 6.059 1 96.44 185 VAL B N 1
ATOM 2939 C CA . VAL B 1 185 ? 8.867 -7.371 5.223 1 96.44 185 VAL B CA 1
ATOM 2940 C C . VAL B 1 185 ? 10.266 -7.77 5.691 1 96.44 185 VAL B C 1
ATOM 2942 O O . VAL B 1 185 ? 10.57 -7.688 6.883 1 96.44 185 VAL B O 1
ATOM 2945 N N . ASP B 1 186 ? 11.055 -8.266 4.801 1 90.75 186 ASP B N 1
ATOM 2946 C CA . ASP B 1 186 ? 12.445 -8.586 5.086 1 90.75 186 ASP B CA 1
ATOM 2947 C C . ASP B 1 186 ? 13.375 -7.457 4.625 1 90.75 186 ASP B C 1
ATOM 2949 O O . ASP B 1 186 ? 13.141 -6.844 3.582 1 90.75 186 ASP B O 1
#

Foldseek 3Di:
DPPPAAEDEEEQDCHEDPLEEDENYEYECYEQHQYEDENHEYACYEYENYENDNYEHAQYHDAAYEYEAYEHELAECCRYDQPRHEYEYECYEHDNYEQALHEHAAHEYYNYEHANYECANYECQRYEYAQYECANYDDFQYEQALYECDNYDNAAAACVRYPHHNYHYDPVCVVSNCVVVVDDDD/DPPPAAEDEEEQDCHEDPLEEDENYEYECYECHQYEPENHEYACYEYENYENDNYEHAQYHDAAYEYEAYEHELAECCRYDQPRHEYEYECYEHDNYEQALHEHAAHEYYNYEHANYECHNYECQRYEYAQYECANYDDFQYEQDLYECDNYDNAAAACVRYPHHNYHYDPVCVVSNVVVVVDDDD

Secondary structure (DSSP, 8-state):
-----EEE--B-TTPBPPSSEEESEEEES-B-TT-B-TT-EEES-EEES-B-TT-B-TT-EEEEEEEES-B-TT-B-TTS--TT-EEEEES-B-TT-B-TT-B-TT-EEES-B-TT-B-TT-B-TT-EEES-B-TT-B-SSEE-TT-B-TT-BS----GGGEE-TT-EE-GGGGGGGTGGGT-EE-/-----EEE--B-TTPBPPSSEEESEEEES-B-TT-B-TT-EEES-EEES-B-TT-B-TT-EEESEEEES-B-TT-B-TTS--TT--EEEES-B-TT-B-TT-B-TT-EEES-B-TT-B-TT-B-TT-EEES-B-TT-B-SSEE-TT-B-TT-BS----GGGEE-TT-EE-GGGGGGGTGGGT-EE-